Protein AF-0000000086526658 (afdb_homodimer)

Secondary structure (DSSP, 8-state):
--B-TTT-PBPEEE--TT-SS-EEE-TTT--EE---PEEEEEEEEEETTEEEEEEE-SSSSTT-EE-SEEE--TT--HHHHHHHHHHHHH---EEEEEEEEEEEEGGGTEEEEEEEEEESSS-----TTEEEEEEE-GGG--GGGBS-HHHHHHHHHHHHHHHHT----EEEE--------/--B-TTT-PBPEEE--TT-SS-EEE-TTT--EE---PEEEEEEEEEETTEEEEEEE-SSSSTT-EE-SEEE--TT--HHHHHHHHHHHHH---EEEEEEEEEEEEGGGTEEEEEEEEEESSS-----TTEEEEEEE-GGG--GGGBS-HHHHHHHHHHHHHHHHT----EEEE--------

Nearest PDB structures (foldseek):
  3cng-assembly1_B  TM=9.769E-01  e=1.632E-27  Nitrosomonas europaea ATCC 19718
  6nci-assembly1_B  TM=8.819E-01  e=5.346E-10  Bacillus cereus ATCC 14579
  6glo-assembly1_A  TM=7.272E-01  e=5.314E-08  Homo sapiens
  5mzf-assembly2_B  TM=7.262E-01  e=4.722E-08  Canis lupus familiaris
  5anv-assembly1_A  TM=8.060E-01  e=6.322E-07  Homo sapiens

Radius of gyration: 21.63 Å; Cα contacts (8 Å, |Δi|>4): 870; chains: 2; bounding box: 55×57×62 Å

Structure (mmCIF, N/CA/C/O backbone):
data_AF-0000000086526658-model_v1
#
loop_
_entity.id
_entity.type
_entity.pdbx_description
1 polymer 'NUDIX domain-containing protein'
#
loop_
_atom_site.group_PDB
_atom_site.id
_atom_site.type_symbol
_atom_site.label_atom_id
_atom_site.label_alt_id
_atom_site.label_comp_id
_atom_site.label_asym_id
_atom_site.label_entity_id
_atom_site.label_seq_id
_atom_site.pdbx_PDB_ins_code
_atom_site.Cartn_x
_atom_site.Cartn_y
_atom_site.Cartn_z
_atom_site.occupancy
_atom_site.B_iso_or_equiv
_atom_site.auth_seq_id
_atom_site.auth_comp_id
_atom_site.auth_asym_id
_atom_site.auth_atom_id
_atom_site.pdbx_PDB_model_num
ATOM 1 N N . MET A 1 1 ? -18.594 -4.969 8.617 1 93.62 1 MET A N 1
ATOM 2 C CA . MET A 1 1 ? -19.516 -4.883 7.492 1 93.62 1 MET A CA 1
ATOM 3 C C . MET A 1 1 ? -20.75 -5.727 7.746 1 93.62 1 MET A C 1
ATOM 5 O O . MET A 1 1 ? -20.656 -6.914 8.07 1 93.62 1 MET A O 1
ATOM 9 N N . LYS A 1 2 ? -21.938 -5.141 7.574 1 97 2 LYS A N 1
ATOM 10 C CA . LYS A 1 2 ? -23.172 -5.84 7.914 1 97 2 LYS A CA 1
ATOM 11 C C . LYS A 1 2 ? -24.062 -6.039 6.68 1 97 2 LYS A C 1
ATOM 13 O O . LYS A 1 2 ? -24.844 -6.988 6.613 1 97 2 LYS A O 1
ATOM 18 N N . PHE A 1 3 ? -23.906 -5.203 5.73 1 98.5 3 PHE A N 1
ATOM 19 C CA . PHE A 1 3 ? -24.797 -5.254 4.57 1 98.5 3 PHE A CA 1
ATOM 20 C C . PHE A 1 3 ? -23.984 -5.234 3.275 1 98.5 3 PHE A C 1
ATOM 22 O O . PHE A 1 3 ? -22.922 -4.605 3.205 1 98.5 3 PHE A O 1
ATOM 29 N N . CYS A 1 4 ? -24.547 -5.867 2.252 1 98.38 4 CYS A N 1
ATOM 30 C CA . CYS A 1 4 ? -23.953 -5.941 0.923 1 98.38 4 CYS A CA 1
ATOM 31 C C . CYS A 1 4 ? -23.984 -4.582 0.234 1 98.38 4 CYS A C 1
ATOM 33 O O . CYS A 1 4 ? -25.047 -3.971 0.109 1 98.38 4 CYS A O 1
ATOM 35 N N . SER A 1 5 ? -22.828 -4.184 -0.26 1 97.75 5 SER A N 1
ATOM 36 C CA . SER A 1 5 ? -22.75 -2.873 -0.896 1 97.75 5 SER A CA 1
ATOM 37 C C . SER A 1 5 ? -23.344 -2.902 -2.299 1 97.75 5 SER A C 1
ATOM 39 O O . SER A 1 5 ? -23.516 -1.856 -2.93 1 97.75 5 SER A O 1
ATOM 41 N N . VAL A 1 6 ? -23.688 -4.039 -2.762 1 97.56 6 VAL A N 1
ATOM 42 C CA . VAL A 1 6 ? -24.188 -4.203 -4.121 1 97.56 6 VAL A CA 1
ATOM 43 C C . VAL A 1 6 ? -25.703 -4.242 -4.113 1 97.56 6 VAL A C 1
ATOM 45 O O . VAL A 1 6 ? -26.359 -3.58 -4.926 1 97.56 6 VAL A O 1
ATOM 48 N N . CYS A 1 7 ? -26.312 -4.945 -3.111 1 98.12 7 CYS A N 1
ATOM 49 C CA . CYS A 1 7 ? -27.766 -5.137 -3.223 1 98.12 7 CYS A CA 1
ATOM 50 C C . CYS A 1 7 ? -28.453 -4.781 -1.915 1 98.12 7 CYS A C 1
ATOM 52 O O . CYS A 1 7 ? -29.688 -4.84 -1.825 1 98.12 7 CYS A O 1
ATOM 54 N N . GLY A 1 8 ? -27.75 -4.555 -0.865 1 97.69 8 GLY A N 1
ATOM 55 C CA . GLY A 1 8 ? -28.344 -4.016 0.353 1 97.69 8 GLY A CA 1
ATOM 56 C C . GLY A 1 8 ? -28.75 -5.09 1.345 1 97.69 8 GLY A C 1
ATOM 57 O O . GLY A 1 8 ? -29.156 -4.781 2.467 1 97.69 8 GLY A O 1
ATOM 58 N N . HIS A 1 9 ? -28.625 -6.332 0.977 1 98.19 9 HIS A N 1
ATOM 59 C CA . HIS A 1 9 ? -28.984 -7.414 1.884 1 98.19 9 HIS A CA 1
ATOM 60 C C . HIS A 1 9 ? -27.891 -7.68 2.904 1 98.19 9 HIS A C 1
ATOM 62 O O . HIS A 1 9 ? -26.734 -7.301 2.689 1 98.19 9 HIS A O 1
ATOM 68 N N . GLU A 1 10 ? -28.234 -8.312 3.93 1 98.31 10 GLU A N 1
ATOM 69 C CA . GLU A 1 10 ? -27.266 -8.648 4.973 1 98.31 10 GLU A CA 1
ATOM 70 C C . GLU A 1 10 ? -26.203 -9.617 4.457 1 98.31 10 GLU A C 1
ATOM 72 O O . GLU A 1 10 ? -26.516 -10.531 3.693 1 98.31 10 GLU A O 1
ATOM 77 N N . VAL A 1 11 ? -24.984 -9.445 4.934 1 98.25 11 VAL A N 1
ATOM 78 C CA . VAL A 1 11 ? -23.906 -10.359 4.566 1 98.25 11 VAL A CA 1
ATOM 79 C C . VAL A 1 11 ? -23.656 -11.344 5.707 1 98.25 11 VAL A C 1
ATOM 81 O O . VAL A 1 11 ? -23.984 -11.062 6.859 1 98.25 11 VAL A O 1
ATOM 84 N N . ILE A 1 12 ? -23.125 -12.453 5.383 1 97.44 12 ILE A N 1
ATOM 85 C CA . ILE A 1 12 ? -22.781 -13.461 6.387 1 97.44 12 ILE A CA 1
ATOM 86 C C . ILE A 1 12 ? -21.297 -13.812 6.277 1 97.44 12 ILE A C 1
ATOM 88 O O . ILE A 1 12 ? -20.703 -13.688 5.207 1 97.44 12 ILE A O 1
ATOM 92 N N . ALA A 1 13 ? -20.75 -14.25 7.43 1 96.06 13 ALA A N 1
ATOM 93 C CA . ALA A 1 13 ? -19.359 -14.719 7.43 1 96.06 13 ALA A CA 1
ATOM 94 C C . ALA A 1 13 ? -19.281 -16.188 7.047 1 96.06 13 ALA A C 1
ATOM 96 O O . ALA A 1 13 ? -19.875 -17.047 7.715 1 96.06 13 ALA A O 1
ATOM 97 N N . ARG A 1 14 ? -18.656 -16.453 5.91 1 95.25 14 ARG A N 1
ATOM 98 C CA . ARG A 1 14 ? -18.453 -17.844 5.523 1 95.25 14 ARG A CA 1
ATOM 99 C C . ARG A 1 14 ? -17.219 -17.969 4.629 1 95.25 14 ARG A C 1
ATOM 101 O O . ARG A 1 14 ? -16.703 -16.984 4.125 1 95.25 14 ARG A O 1
ATOM 108 N N . ILE A 1 15 ? -16.703 -19.172 4.477 1 94.62 15 ILE A N 1
ATOM 109 C CA . ILE A 1 15 ? -15.578 -19.453 3.596 1 94.62 15 ILE A CA 1
ATOM 110 C C . ILE A 1 15 ? -16.094 -19.844 2.209 1 94.62 15 ILE A C 1
ATOM 112 O O . ILE A 1 15 ? -16.688 -20.906 2.033 1 94.62 15 ILE A O 1
ATOM 116 N N . PRO A 1 16 ? -15.914 -18.953 1.248 1 92.94 16 PRO A N 1
ATOM 117 C CA . PRO A 1 16 ? -16.344 -19.281 -0.11 1 92.94 16 PRO A CA 1
ATOM 118 C C . PRO A 1 16 ? -15.617 -20.5 -0.678 1 92.94 16 PRO A C 1
ATOM 120 O O . PRO A 1 16 ? -14.562 -20.891 -0.16 1 92.94 16 PRO A O 1
ATOM 123 N N . GLN A 1 17 ? -16.219 -21.062 -1.735 1 85.5 17 GLN A N 1
ATOM 124 C CA . GLN A 1 17 ? -15.531 -22.156 -2.432 1 85.5 17 GLN A CA 1
ATOM 125 C C . GLN A 1 17 ? -14.188 -21.688 -2.994 1 85.5 17 GLN A C 1
ATOM 127 O O . GLN A 1 17 ? -14.102 -20.625 -3.605 1 85.5 17 GLN A O 1
ATOM 132 N N . GLY A 1 18 ? -13.18 -22.438 -2.801 1 81.5 18 GLY A N 1
ATOM 133 C CA . GLY A 1 18 ? -11.867 -22.109 -3.338 1 81.5 18 GLY A CA 1
ATOM 134 C C . GLY A 1 18 ? -11.094 -21.141 -2.457 1 81.5 18 GLY A C 1
ATOM 135 O O . GLY A 1 18 ? -9.969 -20.766 -2.787 1 81.5 18 GLY A O 1
ATOM 136 N N . ASP A 1 19 ? -11.75 -20.734 -1.333 1 88.5 19 ASP A N 1
ATOM 137 C CA . ASP A 1 19 ? -11.125 -19.828 -0.381 1 88.5 19 ASP A CA 1
ATOM 138 C C . ASP A 1 19 ? -10.828 -20.531 0.941 1 88.5 19 ASP A C 1
ATOM 140 O O . ASP A 1 19 ? -11.328 -21.625 1.191 1 88.5 19 ASP A O 1
ATOM 144 N N . ASN A 1 20 ? -9.844 -19.984 1.64 1 87.06 20 ASN A N 1
ATOM 145 C CA . ASN A 1 20 ? -9.492 -20.625 2.904 1 87.06 20 ASN A CA 1
ATOM 146 C C . ASN A 1 20 ? -9.719 -19.688 4.086 1 87.06 20 ASN A C 1
ATOM 148 O O . ASN A 1 20 ? -9.25 -19.953 5.195 1 87.06 20 ASN A O 1
ATOM 152 N N . ARG A 1 21 ? -10.336 -18.562 3.82 1 91.25 21 ARG A N 1
ATOM 153 C CA . ARG A 1 21 ? -10.625 -17.594 4.879 1 91.25 21 ARG A CA 1
ATOM 154 C C . ARG A 1 21 ? -12.094 -17.188 4.863 1 91.25 21 ARG A C 1
ATOM 156 O O . ARG A 1 21 ? -12.742 -17.234 3.818 1 91.25 21 ARG A O 1
ATOM 163 N N . GLU A 1 22 ? -12.523 -16.812 6.062 1 95.25 22 GLU A N 1
ATOM 164 C CA . GLU A 1 22 ? -13.875 -16.266 6.117 1 95.25 22 GLU A CA 1
ATOM 165 C C . GLU A 1 22 ? -13.969 -14.93 5.391 1 95.25 22 GLU A C 1
ATOM 167 O O . GLU A 1 22 ? -13.062 -14.102 5.48 1 95.25 22 GLU A O 1
ATOM 172 N N . ARG A 1 23 ? -15.016 -14.844 4.66 1 97.25 23 ARG A N 1
ATOM 173 C CA . ARG A 1 23 ? -15.344 -13.609 3.945 1 97.25 23 ARG A CA 1
ATOM 174 C C . ARG A 1 23 ? -16.75 -13.125 4.297 1 97.25 23 ARG A C 1
ATOM 176 O O . ARG A 1 23 ? -17.562 -13.891 4.812 1 97.25 23 ARG A O 1
ATOM 183 N N . PHE A 1 24 ? -16.969 -11.773 4.125 1 97.62 24 PHE A N 1
ATOM 184 C CA . PHE A 1 24 ? -18.328 -11.273 4.09 1 97.62 24 PHE A CA 1
ATOM 185 C C . PHE A 1 24 ? -19 -11.625 2.76 1 97.62 24 PHE A C 1
ATOM 187 O O . PHE A 1 24 ? -18.594 -11.117 1.71 1 97.62 24 PHE A O 1
ATOM 194 N N . VAL A 1 25 ? -20.016 -12.484 2.844 1 98.06 25 VAL A N 1
ATOM 195 C CA . VAL A 1 25 ? -20.641 -13 1.627 1 98.06 25 VAL A CA 1
ATOM 196 C C . VAL A 1 25 ? -22.125 -12.633 1.612 1 98.06 25 VAL A C 1
ATOM 198 O O . VAL A 1 25 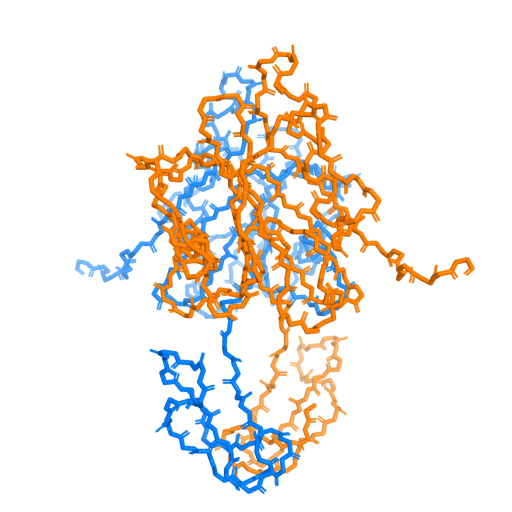? -22.812 -12.758 2.627 1 98.06 25 VAL A O 1
ATOM 201 N N . CYS A 1 26 ? -22.609 -12.102 0.476 1 97.88 26 CYS A N 1
ATOM 202 C CA . CYS A 1 26 ? -24.031 -11.891 0.282 1 97.88 26 CYS A CA 1
ATOM 203 C C . CYS A 1 26 ? -24.688 -13.094 -0.399 1 97.88 26 CYS A C 1
ATOM 205 O O . CYS A 1 26 ? -24.422 -13.359 -1.573 1 97.88 26 CYS A O 1
ATOM 207 N N . ASP A 1 27 ? -25.578 -13.734 0.148 1 96.38 27 ASP A N 1
ATOM 208 C CA . ASP A 1 27 ? -26.219 -14.922 -0.41 1 96.38 27 ASP A CA 1
ATOM 209 C C . ASP A 1 27 ? -27.297 -14.539 -1.421 1 96.38 27 ASP A C 1
ATOM 211 O O . ASP A 1 27 ? -27.812 -15.391 -2.15 1 96.38 27 ASP A O 1
ATOM 215 N N . HIS A 1 28 ? -27.609 -13.328 -1.308 1 97.38 28 HIS A N 1
ATOM 216 C CA . HIS A 1 28 ? -28.656 -12.867 -2.221 1 97.38 28 HIS A CA 1
ATOM 217 C C . HIS A 1 28 ? -28.109 -12.648 -3.623 1 97.38 28 HIS A C 1
ATOM 219 O O . HIS A 1 28 ? -28.672 -13.141 -4.605 1 97.38 28 HIS A O 1
ATOM 225 N N . CYS A 1 29 ? -27.031 -11.883 -3.795 1 97.75 29 CYS A N 1
ATOM 226 C CA . CYS A 1 29 ? -26.531 -11.578 -5.133 1 97.75 29 CYS A CA 1
ATOM 227 C C . CYS A 1 29 ? -25.25 -12.336 -5.418 1 97.75 29 CYS A C 1
ATOM 229 O O . CYS A 1 29 ? -24.719 -12.281 -6.531 1 97.75 29 CYS A O 1
ATOM 231 N N . GLY A 1 30 ? -24.656 -12.984 -4.375 1 96.75 30 GLY A N 1
ATOM 232 C CA . GLY A 1 30 ? -23.484 -13.82 -4.57 1 96.75 30 GLY A CA 1
ATOM 233 C C . GLY A 1 30 ? -22.188 -13.055 -4.406 1 96.75 30 GLY A C 1
ATOM 234 O O . GLY A 1 30 ? -21.094 -13.641 -4.48 1 96.75 30 GLY A O 1
ATOM 235 N N . THR A 1 31 ? -22.25 -11.805 -4.023 1 97.25 31 THR A N 1
ATOM 236 C CA . THR A 1 31 ? -21.047 -10.984 -3.928 1 97.25 31 THR A CA 1
ATOM 237 C C . THR A 1 31 ? -20.203 -11.375 -2.713 1 97.25 31 THR A C 1
ATOM 239 O O . THR A 1 31 ? -20.75 -11.602 -1.628 1 97.25 31 THR A O 1
ATOM 242 N N . ILE A 1 32 ? -18.906 -11.578 -2.936 1 97 32 ILE A N 1
ATOM 243 C CA . ILE A 1 32 ? -17.938 -11.758 -1.861 1 97 32 ILE A CA 1
ATOM 244 C C . ILE A 1 32 ? -17.203 -10.445 -1.6 1 97 32 ILE A C 1
ATOM 246 O O . ILE A 1 32 ? -16.625 -9.859 -2.514 1 97 32 ILE A O 1
ATOM 250 N N . HIS A 1 33 ? -17.203 -9.914 -0.372 1 96.69 33 HIS A N 1
ATOM 251 C CA . HIS A 1 33 ? -16.594 -8.641 -0.031 1 96.69 33 HIS A CA 1
ATOM 252 C C . HIS A 1 33 ? -15.211 -8.844 0.593 1 96.69 33 HIS A C 1
ATOM 254 O O . HIS A 1 33 ? -15.102 -9.109 1.792 1 96.69 33 HIS A O 1
ATOM 260 N N . TYR A 1 34 ? -14.25 -8.617 -0.257 1 95.31 34 TYR A N 1
ATOM 261 C CA . TYR A 1 34 ? -12.867 -8.727 0.192 1 95.31 34 TYR A CA 1
ATOM 262 C C . TYR A 1 34 ? -12.422 -7.449 0.886 1 95.31 34 TYR A C 1
ATOM 264 O O . TYR A 1 34 ? -12.836 -6.352 0.512 1 95.31 34 TYR A O 1
ATOM 272 N N . GLN A 1 35 ? -11.625 -7.582 1.906 1 95.94 35 GLN A N 1
ATOM 273 C CA . GLN A 1 35 ? -11.031 -6.449 2.615 1 95.94 35 GLN A CA 1
ATOM 274 C C . GLN A 1 35 ? -9.523 -6.383 2.381 1 95.94 35 GLN A C 1
ATOM 276 O O . GLN A 1 35 ? -8.867 -7.418 2.252 1 95.94 35 GLN A O 1
ATOM 281 N N . ASN A 1 36 ? -9.023 -5.254 2.316 1 98.44 36 ASN A N 1
ATOM 282 C CA . ASN A 1 36 ? -7.621 -4.957 2.051 1 98.44 36 ASN A CA 1
ATOM 283 C C . ASN A 1 36 ? -7.117 -3.809 2.922 1 98.44 36 ASN A C 1
ATOM 285 O O . ASN A 1 36 ? -7.828 -2.822 3.127 1 98.44 36 ASN A O 1
ATOM 289 N N . PRO A 1 37 ? -5.914 -3.961 3.539 1 98.75 37 PRO A N 1
ATOM 290 C CA . PRO A 1 37 ? -5.383 -2.848 4.332 1 98.75 37 PRO A CA 1
ATOM 291 C C . PRO A 1 37 ? -5.363 -1.532 3.557 1 98.75 37 PRO A C 1
ATOM 293 O O . PRO A 1 37 ? -5.18 -1.532 2.338 1 98.75 37 PRO A O 1
ATOM 296 N N . ARG A 1 38 ? -5.531 -0.45 4.27 1 98.69 38 ARG A N 1
ATOM 297 C CA . ARG A 1 38 ? -5.574 0.862 3.631 1 98.69 38 ARG A CA 1
ATOM 298 C C . ARG A 1 38 ? -4.176 1.472 3.541 1 98.69 38 ARG A C 1
ATOM 300 O O . ARG A 1 38 ? -3.369 1.324 4.461 1 98.69 38 ARG A O 1
ATOM 307 N N . ASN A 1 39 ? -3.938 2.168 2.449 1 98.94 39 ASN A N 1
ATOM 308 C CA . ASN A 1 39 ? -2.688 2.898 2.262 1 98.94 39 ASN A CA 1
ATOM 309 C C . ASN A 1 39 ? -2.768 4.305 2.85 1 98.94 39 ASN A C 1
ATOM 311 O O . ASN A 1 39 ? -3.689 5.059 2.543 1 98.94 39 ASN A O 1
ATOM 315 N N . VAL A 1 40 ? -1.868 4.629 3.738 1 98.88 40 VAL A N 1
ATOM 316 C CA . VAL A 1 40 ? -1.632 5.984 4.23 1 98.88 40 VAL A CA 1
ATOM 317 C C . VAL A 1 40 ? -0.31 6.512 3.676 1 98.88 40 VAL A C 1
ATOM 319 O O . VAL A 1 40 ? 0.741 5.895 3.873 1 98.88 40 VAL A O 1
ATOM 322 N N . VAL A 1 41 ? -0.385 7.609 3.014 1 98.88 41 VAL A N 1
ATOM 323 C CA . VAL A 1 41 ? 0.795 8.078 2.295 1 98.88 41 VAL A CA 1
ATOM 324 C C . VAL A 1 41 ? 1.105 9.516 2.697 1 98.88 41 VAL A C 1
ATOM 326 O O . VAL A 1 41 ? 0.194 10.305 2.967 1 98.88 41 VAL A O 1
ATOM 329 N N . GLY A 1 42 ? 2.383 9.836 2.76 1 98.88 42 GLY A N 1
ATOM 330 C CA . GLY A 1 42 ? 2.814 11.18 3.1 1 98.88 42 GLY A CA 1
ATOM 331 C C . GLY A 1 42 ? 4.227 11.492 2.635 1 98.88 42 GLY A C 1
ATOM 332 O O . GLY A 1 42 ? 4.777 10.773 1.797 1 98.88 42 GLY A O 1
ATOM 333 N N . THR A 1 43 ? 4.762 12.648 3.082 1 98.94 43 THR A N 1
ATOM 334 C CA . THR A 1 43 ? 6.105 13.07 2.707 1 98.94 43 THR A CA 1
ATOM 335 C C . THR A 1 43 ? 6.918 13.445 3.941 1 98.94 43 THR A C 1
ATOM 337 O O . THR A 1 43 ? 6.355 13.664 5.02 1 98.94 43 THR A O 1
ATOM 340 N N . VAL A 1 44 ? 8.188 13.328 3.814 1 98.88 44 VAL A N 1
ATOM 341 C CA . VAL A 1 44 ? 9.141 14.055 4.648 1 98.88 44 VAL A CA 1
ATOM 342 C C . VAL A 1 44 ? 9.586 15.328 3.936 1 98.88 44 VAL A C 1
ATOM 344 O O . VAL A 1 44 ? 10.602 15.336 3.232 1 98.88 44 VAL A O 1
ATOM 347 N N . PRO A 1 45 ? 8.82 16.375 4.113 1 98.81 45 PRO A N 1
ATOM 348 C CA . PRO A 1 45 ? 9.133 17.594 3.377 1 98.81 45 PRO A CA 1
ATOM 349 C C . PRO A 1 45 ? 10.32 18.359 3.965 1 98.81 45 PRO A C 1
ATOM 351 O O . PRO A 1 45 ? 10.344 18.641 5.164 1 98.81 45 PRO A O 1
ATOM 354 N N . VAL A 1 46 ? 11.219 18.75 3.102 1 98.56 46 VAL A N 1
ATOM 355 C CA . VAL A 1 46 ? 12.453 19.359 3.568 1 98.56 46 VAL A CA 1
ATOM 356 C C . VAL A 1 46 ? 12.656 20.703 2.887 1 98.56 46 VAL A C 1
ATOM 358 O O . VAL A 1 46 ? 12.422 20.844 1.684 1 98.56 46 VAL A O 1
ATOM 361 N N . TRP A 1 47 ? 13.023 21.703 3.617 1 98.25 47 TRP A N 1
ATOM 362 C CA . TRP A 1 47 ? 13.5 23 3.16 1 98.25 47 TRP A CA 1
ATOM 363 C C . TRP A 1 47 ? 14.867 23.312 3.752 1 98.25 47 TRP A C 1
ATOM 365 O O . TRP A 1 47 ? 14.984 23.578 4.953 1 98.25 47 TRP A O 1
ATOM 375 N N . GLY A 1 48 ? 15.898 23.312 2.822 1 95.94 48 GLY A N 1
ATOM 376 C CA . GLY A 1 48 ? 17.234 23.391 3.385 1 95.94 48 GLY A CA 1
ATOM 377 C C . GLY A 1 48 ? 17.578 22.219 4.277 1 95.94 48 GLY A C 1
ATOM 378 O O . GLY A 1 48 ? 17.562 21.078 3.836 1 95.94 48 GLY A O 1
ATOM 379 N N . ASP A 1 49 ? 17.797 22.531 5.602 1 95.38 49 ASP A N 1
ATOM 380 C CA . ASP A 1 49 ? 18.125 21.469 6.543 1 95.38 49 ASP A CA 1
ATOM 381 C C . ASP A 1 49 ? 16.953 21.188 7.492 1 95.38 49 ASP A C 1
ATOM 383 O O . ASP A 1 49 ? 17.094 20.406 8.422 1 95.38 49 ASP A O 1
ATOM 387 N N . GLN A 1 50 ? 15.883 21.812 7.184 1 98.25 50 GLN A N 1
ATOM 388 C CA . GLN A 1 50 ? 14.758 21.703 8.109 1 98.25 50 GLN A CA 1
ATOM 389 C C . GLN A 1 50 ? 13.672 20.781 7.551 1 98.25 50 GLN A C 1
ATOM 391 O O . GLN A 1 50 ? 13.555 20.625 6.336 1 98.25 50 GLN A O 1
ATOM 396 N N . ILE A 1 51 ? 12.859 20.25 8.43 1 98.31 51 ILE A N 1
ATOM 397 C CA . ILE A 1 51 ? 11.758 19.375 8.07 1 98.31 51 ILE A CA 1
ATOM 398 C C . ILE A 1 51 ? 10.43 20.016 8.445 1 98.31 51 ILE A C 1
ATOM 400 O O . ILE A 1 51 ? 10.312 20.641 9.508 1 98.31 51 ILE A O 1
ATOM 404 N N . LEU A 1 52 ? 9.461 19.984 7.594 1 98.81 52 LEU A N 1
ATOM 405 C CA . LEU A 1 52 ? 8.141 20.547 7.828 1 98.81 52 LEU A CA 1
ATOM 406 C C . LEU A 1 52 ? 7.238 19.562 8.562 1 98.81 52 LEU A C 1
ATOM 408 O O . LEU A 1 52 ? 7.102 18.406 8.133 1 98.81 52 LEU A O 1
ATOM 412 N N . LEU A 1 53 ? 6.703 19.953 9.695 1 98.81 53 LEU A N 1
ATOM 413 C CA . LEU A 1 53 ? 5.734 19.141 10.43 1 98.81 53 LEU A CA 1
ATOM 414 C C . LEU A 1 53 ? 4.41 19.891 10.578 1 98.81 53 LEU A C 1
ATOM 416 O O . LEU A 1 53 ? 4.371 21.109 10.484 1 98.81 53 LEU A O 1
ATOM 420 N N . CYS A 1 54 ? 3.42 19.172 10.719 1 98.88 54 CYS A N 1
ATOM 421 C CA . CYS A 1 54 ? 2.082 19.688 10.977 1 98.88 54 CYS A CA 1
ATOM 422 C C . CYS A 1 54 ? 1.616 19.328 12.375 1 98.88 54 CYS A C 1
ATOM 424 O O . CYS A 1 54 ? 1.804 18.188 12.828 1 98.88 54 CYS A O 1
ATOM 426 N N . ARG A 1 55 ? 1.039 20.25 13.047 1 98.81 55 ARG A N 1
ATOM 427 C CA . ARG A 1 55 ? 0.39 19.969 14.328 1 98.81 55 ARG A CA 1
ATOM 428 C C . ARG A 1 55 ? -1.085 19.641 14.133 1 98.81 55 ARG A C 1
ATOM 430 O O . ARG A 1 55 ? -1.84 20.438 13.578 1 98.81 55 ARG A O 1
ATOM 437 N N . ARG A 1 56 ? -1.531 18.453 14.617 1 98.38 56 ARG A N 1
ATOM 438 C CA . ARG A 1 56 ? -2.84 17.906 14.273 1 98.38 56 ARG A CA 1
ATOM 439 C C . ARG A 1 56 ? -3.959 18.719 14.922 1 98.38 56 ARG A C 1
ATOM 441 O O . ARG A 1 56 ? -3.893 19.031 16.109 1 98.38 56 ARG A O 1
ATOM 448 N N . ALA A 1 57 ? -4.988 19 14.125 1 97.69 57 ALA A N 1
ATOM 449 C CA . ALA A 1 57 ? -6.191 19.688 14.586 1 97.69 57 ALA A CA 1
ATOM 450 C C . ALA A 1 57 ? -7.352 18.703 14.742 1 97.69 57 ALA A C 1
ATOM 452 O O . ALA A 1 57 ? -8.516 19.125 14.812 1 97.69 57 ALA A O 1
ATOM 453 N N . ILE A 1 58 ? -7.066 17.453 14.617 1 94.94 58 ILE A N 1
ATOM 454 C CA . ILE A 1 58 ? -8.109 16.438 14.656 1 94.94 58 ILE A CA 1
ATOM 455 C C . ILE A 1 58 ? -7.676 15.289 15.578 1 94.94 58 ILE A C 1
ATOM 457 O O . ILE A 1 58 ? -6.484 15.117 15.844 1 94.94 58 ILE A O 1
ATOM 461 N N . GLU A 1 59 ? -8.719 14.562 16.016 1 95.56 59 GLU A N 1
ATOM 462 C CA . GLU A 1 59 ? -8.469 13.344 16.781 1 95.56 59 GLU A CA 1
ATOM 463 C C . GLU A 1 59 ? -8.195 12.164 15.852 1 95.56 59 GLU A C 1
ATOM 465 O O . GLU A 1 59 ? -8.625 12.164 14.703 1 95.56 59 GLU A O 1
ATOM 470 N N . PRO A 1 60 ? -7.453 11.07 16.312 1 95 60 PRO A N 1
ATOM 471 C CA . PRO A 1 60 ? -6.754 10.992 17.609 1 95 60 PRO A CA 1
ATOM 472 C C . PRO A 1 60 ? -5.484 11.844 17.625 1 95 60 PRO A C 1
ATOM 474 O O . PRO A 1 60 ? -4.988 12.25 16.578 1 95 60 PRO A O 1
ATOM 477 N N . ARG A 1 61 ? -4.914 12.117 18.812 1 96.69 61 ARG A N 1
ATOM 478 C CA . ARG A 1 61 ? -3.652 12.797 19.094 1 96.69 61 ARG A CA 1
ATOM 479 C C . ARG A 1 61 ? -3.719 14.258 18.688 1 96.69 61 ARG A C 1
ATOM 481 O O . ARG A 1 61 ? -2.814 14.766 18.016 1 96.69 61 ARG A O 1
ATOM 488 N N . TYR A 1 62 ? -4.863 14.914 19.047 1 97.94 62 TYR A N 1
ATOM 489 C CA . TYR A 1 62 ? -5.016 16.344 18.828 1 97.94 62 TYR A CA 1
ATOM 490 C C . TYR A 1 62 ? -3.842 17.109 19.438 1 97.94 62 TYR A C 1
ATOM 492 O O . TYR A 1 62 ? -3.449 16.859 20.578 1 97.94 62 TYR A O 1
ATOM 500 N N . GLY A 1 63 ? -3.268 17.984 18.656 1 98.56 63 GLY A N 1
ATOM 501 C CA . GLY A 1 63 ? -2.213 18.844 19.188 1 98.56 63 GLY A CA 1
ATOM 502 C C . GLY A 1 63 ? -0.83 18.234 19.047 1 98.56 63 GLY A C 1
ATOM 503 O O . GLY A 1 63 ? 0.17 18.875 19.375 1 98.56 63 GLY A O 1
ATOM 504 N N . PHE A 1 64 ? -0.721 17 18.609 1 98.75 64 PHE A N 1
ATOM 505 C CA . PHE A 1 64 ? 0.571 16.359 18.406 1 98.75 64 PHE A CA 1
ATOM 506 C C . PHE A 1 64 ? 1.077 16.594 16.984 1 98.75 64 PHE A C 1
ATOM 508 O O . PHE A 1 64 ? 0.293 16.891 16.078 1 98.75 64 PHE A O 1
ATOM 515 N N . TRP A 1 65 ? 2.375 16.5 16.844 1 98.88 65 TRP A N 1
ATOM 516 C CA . TRP A 1 65 ? 3.016 16.781 15.562 1 98.88 65 TRP A CA 1
ATOM 517 C C . TRP A 1 65 ? 3.094 15.516 14.703 1 98.88 65 TRP A C 1
ATOM 519 O O . TRP A 1 65 ? 3.254 14.406 15.227 1 98.88 65 TRP A O 1
ATOM 529 N N . THR A 1 66 ? 2.963 15.711 13.438 1 98.88 66 THR A N 1
ATOM 530 C CA . THR A 1 66 ? 3.033 14.609 12.484 1 98.88 66 THR A CA 1
ATOM 531 C C . THR A 1 66 ? 3.641 15.07 11.164 1 98.88 66 THR A C 1
ATOM 533 O O . THR A 1 66 ? 3.861 16.266 10.961 1 98.88 66 THR A O 1
ATOM 536 N N . LEU A 1 67 ? 4.086 14.18 10.336 1 98.94 67 LEU A N 1
ATOM 537 C CA . LEU A 1 67 ? 4.336 14.438 8.922 1 98.94 67 LEU A CA 1
ATOM 538 C C . LEU A 1 67 ? 3.027 14.562 8.156 1 98.94 67 LEU A C 1
ATOM 540 O O . LEU A 1 67 ? 2.057 13.867 8.461 1 98.94 67 LEU A O 1
ATOM 544 N N . PRO A 1 68 ? 2.975 15.516 7.184 1 98.81 68 PRO A N 1
ATOM 545 C CA . PRO A 1 68 ? 1.751 15.539 6.379 1 98.81 68 PRO A CA 1
ATOM 546 C C . PRO A 1 68 ? 1.483 14.203 5.684 1 98.81 68 PRO A C 1
ATOM 548 O O . PRO A 1 68 ? 2.336 13.711 4.941 1 98.81 68 PRO A O 1
ATOM 551 N N . ALA A 1 69 ? 0.368 13.641 5.922 1 98.62 69 ALA A N 1
ATOM 552 C CA . ALA A 1 69 ? 0.002 12.328 5.398 1 98.62 69 ALA A CA 1
ATOM 553 C C . ALA A 1 69 ? -1.508 12.117 5.457 1 98.62 69 ALA A C 1
ATOM 555 O O . ALA A 1 69 ? -2.209 12.797 6.203 1 98.62 69 ALA A O 1
ATOM 556 N N . GLY A 1 70 ? -2.002 11.195 4.699 1 97.81 70 GLY A N 1
ATOM 557 C CA . GLY A 1 70 ? -3.404 10.812 4.68 1 97.81 70 GLY A CA 1
ATOM 558 C C . GLY A 1 70 ? -3.684 9.609 3.805 1 97.81 70 GLY A C 1
ATOM 559 O O . GLY A 1 70 ? -2.76 9 3.26 1 97.81 70 GLY A O 1
ATOM 560 N N . PHE A 1 71 ? -4.938 9.305 3.711 1 98.06 71 PHE A N 1
ATOM 561 C CA . PHE A 1 71 ? -5.344 8.141 2.941 1 98.06 71 PHE A CA 1
ATOM 562 C C . PHE A 1 71 ? -5.219 8.406 1.445 1 98.06 71 PHE A C 1
ATOM 564 O O . PHE A 1 71 ? -5.43 9.531 0.992 1 98.06 71 PHE A O 1
ATOM 571 N N . MET A 1 72 ? -4.863 7.348 0.695 1 98.56 72 MET A N 1
ATOM 572 C CA . MET A 1 72 ? -4.848 7.43 -0.763 1 98.56 72 MET A CA 1
ATOM 573 C C . MET A 1 72 ? -6.266 7.543 -1.315 1 98.56 72 MET A C 1
ATOM 575 O O . MET A 1 72 ? -7.223 7.09 -0.684 1 98.56 72 MET A O 1
ATOM 579 N N . GLU A 1 73 ? -6.352 8.164 -2.461 1 97.88 73 GLU A N 1
ATOM 580 C CA . GLU A 1 73 ? -7.582 8.219 -3.242 1 97.88 73 GLU A CA 1
ATOM 581 C C . GLU A 1 73 ? -7.48 7.34 -4.488 1 97.88 73 GLU A C 1
ATOM 583 O O . GLU A 1 73 ? -6.387 7.102 -5 1 97.88 73 GLU A O 1
ATOM 588 N N . MET A 1 74 ? -8.695 6.906 -4.98 1 96.81 74 MET A N 1
ATOM 589 C CA . MET A 1 74 ? -8.719 6.121 -6.211 1 96.81 74 MET A CA 1
ATOM 590 C C . MET A 1 74 ? -8.141 6.914 -7.375 1 96.81 74 MET A C 1
ATOM 592 O O . MET A 1 74 ? -8.367 8.117 -7.484 1 96.81 74 MET A O 1
ATOM 596 N N . GLY A 1 75 ? -7.344 6.234 -8.203 1 96.62 75 GLY A N 1
ATOM 597 C CA . GLY A 1 75 ? -6.891 6.828 -9.453 1 96.62 75 GLY A CA 1
ATOM 598 C C . GLY A 1 75 ? -5.578 7.574 -9.312 1 96.62 75 GLY A C 1
ATOM 599 O O . GLY A 1 75 ? -5.055 8.109 -10.297 1 96.62 75 GLY A O 1
ATOM 600 N N . GLU A 1 76 ? -5.008 7.613 -8.172 1 97.94 76 GLU A N 1
ATOM 601 C CA . GLU A 1 76 ? -3.744 8.328 -8.008 1 97.94 76 GLU A CA 1
ATOM 602 C C . GLU A 1 76 ? -2.602 7.363 -7.703 1 97.94 76 GLU A C 1
ATOM 604 O O . GLU A 1 76 ? -2.834 6.23 -7.277 1 97.94 76 GLU A O 1
ATOM 609 N N . THR A 1 77 ? -1.392 7.797 -7.941 1 98.75 77 THR A N 1
ATOM 610 C CA . THR A 1 77 ? -0.202 7.078 -7.504 1 98.75 77 THR A CA 1
ATOM 611 C C . THR A 1 77 ? 0.129 7.41 -6.055 1 98.75 77 THR A C 1
ATOM 613 O O . THR A 1 77 ? -0.396 8.375 -5.496 1 98.75 77 THR A O 1
ATOM 616 N N . THR A 1 78 ? 0.967 6.641 -5.473 1 98.88 78 THR A N 1
ATOM 617 C CA . THR A 1 78 ? 1.389 6.902 -4.102 1 98.88 78 THR A CA 1
ATOM 618 C C . THR A 1 78 ? 2.09 8.258 -4 1 98.88 78 THR A C 1
ATOM 620 O O . THR A 1 78 ? 1.87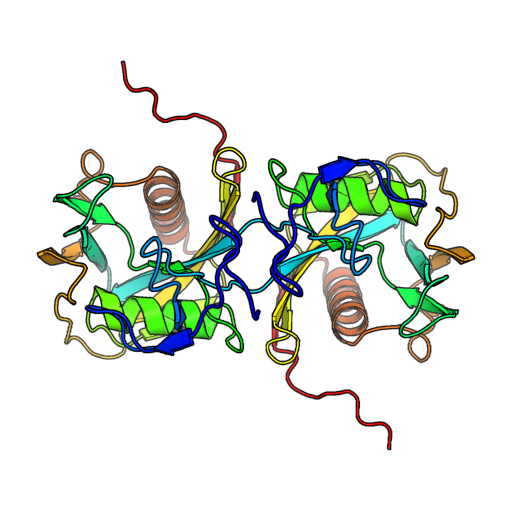6 9 -3.045 1 98.88 78 THR A O 1
ATOM 623 N N . ALA A 1 79 ? 2.887 8.625 -4.98 1 98.88 79 ALA A N 1
ATOM 624 C CA . ALA A 1 79 ? 3.582 9.906 -4.992 1 98.88 79 ALA A CA 1
ATOM 625 C C . ALA A 1 79 ? 2.598 11.062 -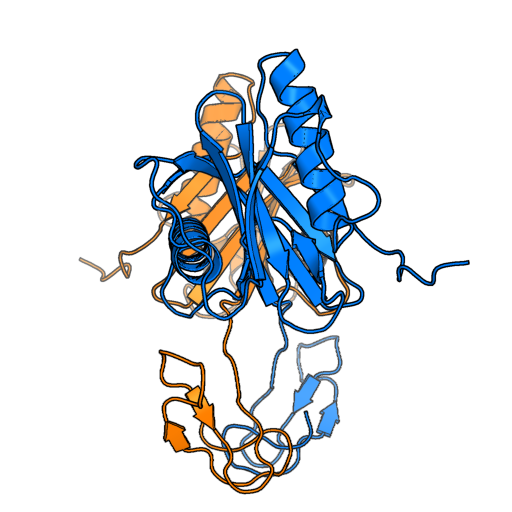5.129 1 98.88 79 ALA A C 1
ATOM 627 O O . ALA A 1 79 ? 2.721 12.078 -4.438 1 98.88 79 ALA A O 1
ATOM 628 N N . GLU A 1 80 ? 1.651 10.883 -6.039 1 98.62 80 GLU A N 1
ATOM 629 C CA . GLU A 1 80 ? 0.626 11.906 -6.219 1 98.62 80 GLU A CA 1
ATOM 630 C C . GLU A 1 80 ? -0.17 12.125 -4.934 1 98.62 80 GLU A C 1
ATOM 632 O O . GLU A 1 80 ? -0.457 13.266 -4.562 1 98.62 80 GLU A O 1
ATOM 637 N N . ALA A 1 81 ? -0.537 11.047 -4.316 1 98.75 81 ALA A N 1
ATOM 638 C CA . ALA A 1 81 ? -1.285 11.125 -3.064 1 98.75 81 ALA A CA 1
ATOM 639 C C . ALA A 1 81 ? -0.474 11.828 -1.982 1 98.75 81 ALA A C 1
ATOM 641 O O . ALA A 1 81 ? -1.003 12.664 -1.247 1 98.75 81 ALA A O 1
ATOM 642 N N . ALA A 1 82 ? 0.815 11.492 -1.904 1 98.88 82 ALA A N 1
ATOM 643 C CA . ALA A 1 82 ? 1.694 12.109 -0.916 1 98.88 82 ALA A CA 1
ATOM 644 C C . ALA A 1 82 ? 1.776 13.617 -1.123 1 98.88 82 ALA A C 1
ATOM 646 O O . ALA A 1 82 ? 1.695 14.391 -0.164 1 98.88 82 ALA A O 1
ATOM 647 N N . ALA A 1 83 ? 1.918 14.008 -2.361 1 98.69 83 ALA A N 1
ATOM 648 C CA . ALA A 1 83 ? 1.98 15.43 -2.691 1 98.69 83 ALA A CA 1
ATOM 649 C C . ALA A 1 83 ? 0.662 16.125 -2.371 1 98.69 83 ALA A C 1
ATOM 651 O O . ALA A 1 83 ? 0.654 17.234 -1.832 1 98.69 83 ALA A O 1
ATOM 652 N N . ARG A 1 84 ? -0.417 15.469 -2.73 1 98.12 84 ARG A N 1
ATOM 653 C CA . ARG A 1 84 ? -1.734 16.031 -2.469 1 98.12 84 ARG A CA 1
ATOM 654 C C . ARG A 1 84 ? -1.944 16.266 -0.977 1 98.12 84 ARG A C 1
ATOM 656 O O . ARG A 1 84 ? -2.379 17.344 -0.564 1 98.12 84 ARG A O 1
ATOM 663 N N . GLU A 1 85 ? -1.665 15.25 -0.144 1 98.25 85 GLU A N 1
ATOM 664 C CA . GLU A 1 85 ? -1.832 15.367 1.302 1 98.25 85 GLU A CA 1
ATOM 665 C C . GLU A 1 85 ? -0.94 16.469 1.876 1 98.25 85 GLU A C 1
ATOM 667 O O . GLU A 1 85 ? -1.317 17.141 2.838 1 98.25 85 GLU A O 1
ATOM 672 N N . THR A 1 86 ? 0.295 16.625 1.343 1 98.69 86 THR A N 1
ATOM 673 C CA . THR A 1 86 ? 1.211 17.656 1.79 1 98.69 86 THR A CA 1
ATOM 674 C C . THR A 1 86 ? 0.633 19.047 1.508 1 98.69 86 THR A C 1
ATOM 676 O O . THR A 1 86 ? 0.703 19.938 2.355 1 98.69 86 THR A O 1
ATOM 679 N N . LEU A 1 87 ? 0.026 19.125 0.367 1 98.06 87 LEU A N 1
ATOM 680 C CA . LEU A 1 87 ? -0.623 20.375 0.013 1 98.06 87 LEU A CA 1
ATOM 681 C C . LEU A 1 87 ? -1.847 20.625 0.889 1 98.06 87 LEU A C 1
ATOM 683 O O . LEU A 1 87 ? -2.043 21.734 1.392 1 98.06 87 LEU A O 1
ATOM 687 N N . GLU A 1 88 ? -2.688 19.656 1.108 1 96.81 88 GLU A N 1
ATOM 688 C CA . GLU A 1 88 ? -3.932 19.781 1.861 1 96.81 88 GLU A CA 1
ATOM 689 C C . GLU A 1 88 ? -3.66 20.109 3.326 1 96.81 88 GLU A C 1
ATOM 691 O O . GLU A 1 88 ? -4.336 20.953 3.912 1 96.81 88 GLU A O 1
ATOM 696 N N . GLU A 1 89 ? -2.664 19.438 3.926 1 97.69 89 GLU A N 1
ATOM 697 C CA . GLU A 1 89 ? -2.48 19.547 5.371 1 97.69 89 GLU A CA 1
ATOM 698 C C . GLU A 1 89 ? -1.501 20.672 5.719 1 97.69 89 GLU A C 1
ATOM 700 O O . GLU A 1 89 ? -1.555 21.234 6.812 1 97.69 89 GLU A O 1
ATOM 705 N N . ALA A 1 90 ? -0.574 21.062 4.781 1 98.44 90 ALA A N 1
ATOM 706 C CA . ALA A 1 90 ? 0.496 22 5.133 1 98.44 90 ALA A CA 1
ATOM 707 C C . ALA A 1 90 ? 0.559 23.156 4.145 1 98.44 90 ALA A C 1
ATOM 709 O O . ALA A 1 90 ? 1.384 24.062 4.293 1 98.44 90 ALA A O 1
ATOM 710 N N . GLY A 1 91 ? -0.314 23.125 3.102 1 98.12 91 GLY A N 1
ATOM 711 C CA . GLY A 1 91 ? -0.25 24.172 2.084 1 98.12 91 GLY A CA 1
ATOM 712 C C . GLY A 1 91 ? 1.1 24.25 1.395 1 98.12 91 GLY A C 1
ATOM 713 O O . GLY A 1 91 ? 1.499 25.312 0.917 1 98.12 91 GLY A O 1
ATOM 714 N N . ALA A 1 92 ? 1.827 23.172 1.428 1 98.31 92 ALA A N 1
ATOM 715 C CA . ALA A 1 92 ? 3.193 23.156 0.911 1 98.31 92 ALA A CA 1
ATOM 716 C C . ALA A 1 92 ? 3.262 22.438 -0.436 1 98.31 92 ALA A C 1
ATOM 718 O O . ALA A 1 92 ? 2.66 21.375 -0.614 1 98.31 92 ALA A O 1
ATOM 719 N N . ARG A 1 93 ? 3.953 23.062 -1.326 1 98.12 93 ARG A N 1
ATOM 720 C CA . ARG A 1 93 ? 4.234 22.422 -2.611 1 98.12 93 ARG A CA 1
ATOM 721 C C . ARG A 1 93 ? 5.602 21.75 -2.6 1 98.12 93 ARG A C 1
ATOM 723 O O . ARG A 1 93 ? 6.59 22.328 -2.152 1 98.12 93 ARG A O 1
ATOM 730 N N . VAL A 1 94 ? 5.59 20.484 -3.111 1 98.56 94 VAL A N 1
ATOM 731 C CA . VAL A 1 94 ? 6.828 19.719 -2.979 1 98.56 94 VAL A CA 1
ATOM 732 C C . VAL A 1 94 ? 7.137 19 -4.289 1 98.56 94 VAL A C 1
ATOM 734 O O . VAL A 1 94 ? 6.23 18.703 -5.07 1 98.56 94 VAL A O 1
ATOM 737 N N . GLU A 1 95 ? 8.398 18.844 -4.527 1 98.44 95 GLU A N 1
ATOM 738 C CA . GLU A 1 95 ? 8.898 17.828 -5.445 1 98.44 95 GLU A CA 1
ATOM 739 C C . GLU A 1 95 ? 9.094 16.484 -4.727 1 98.44 95 GLU A C 1
ATOM 741 O O . GLU A 1 95 ? 10.016 16.344 -3.924 1 98.44 95 GLU A O 1
ATOM 746 N N . VAL A 1 96 ? 8.203 15.555 -5.039 1 98.56 96 VAL A N 1
ATOM 747 C CA . VAL A 1 96 ? 8.312 14.242 -4.406 1 98.56 96 VAL A CA 1
ATOM 748 C C . VAL A 1 96 ? 9.492 13.477 -5.012 1 98.56 96 VAL A C 1
ATOM 750 O O . VAL A 1 96 ? 9.648 13.438 -6.234 1 98.56 96 VAL A O 1
ATOM 753 N N . GLN A 1 97 ? 10.297 12.93 -4.191 1 97.81 97 GLN A N 1
ATOM 754 C CA . GLN A 1 97 ? 11.484 12.188 -4.602 1 97.81 97 GLN A CA 1
ATOM 755 C C . GLN A 1 97 ? 11.289 10.688 -4.402 1 97.81 97 GLN A C 1
ATOM 757 O O . GLN A 1 97 ? 10.305 10.109 -4.879 1 97.81 97 GLN A O 1
ATOM 762 N N . ASN A 1 98 ? 12.219 10.031 -3.738 1 97.44 98 ASN A N 1
ATOM 763 C CA . ASN A 1 98 ? 12.18 8.578 -3.627 1 97.44 98 ASN A CA 1
ATOM 764 C C . ASN A 1 98 ? 11.305 8.125 -2.465 1 97.44 98 ASN A C 1
ATOM 766 O O . ASN A 1 98 ? 11.195 8.82 -1.455 1 97.44 98 ASN A O 1
ATOM 770 N N . LEU A 1 99 ? 10.688 6.934 -2.67 1 98.81 99 LEU A N 1
ATOM 771 C CA . LEU A 1 99 ? 10.109 6.262 -1.517 1 98.81 99 LEU A CA 1
ATOM 772 C C . LEU A 1 99 ? 11.141 6.098 -0.404 1 98.81 99 LEU A C 1
ATOM 774 O O . LEU A 1 99 ? 12.289 5.738 -0.665 1 98.81 99 LEU A O 1
ATOM 778 N N . PHE A 1 100 ? 10.664 6.402 0.791 1 98.81 100 PHE A N 1
ATOM 779 C CA . PHE A 1 100 ? 11.641 6.426 1.876 1 98.81 100 PHE A CA 1
ATOM 780 C C . PHE A 1 100 ? 11.32 5.355 2.912 1 98.81 100 PHE A C 1
ATOM 782 O O . PHE A 1 100 ? 12.203 4.598 3.32 1 98.81 100 PHE A O 1
ATOM 789 N N . THR A 1 101 ? 10.062 5.32 3.34 1 98.81 101 THR A N 1
ATOM 790 C CA . THR A 1 101 ? 9.695 4.301 4.32 1 98.81 101 THR A CA 1
ATOM 791 C C . THR A 1 101 ? 8.414 3.588 3.906 1 98.81 101 THR A C 1
ATOM 793 O O . THR A 1 101 ? 7.516 4.199 3.322 1 98.81 101 THR A O 1
ATOM 796 N N . LEU A 1 102 ? 8.352 2.367 4.109 1 98.88 102 LEU A N 1
ATOM 797 C CA . LEU A 1 102 ? 7.152 1.535 4.133 1 98.88 102 LEU A CA 1
ATOM 798 C C . LEU A 1 102 ? 6.988 0.852 5.484 1 98.88 102 LEU A C 1
ATOM 800 O O . LEU A 1 102 ? 7.766 -0.039 5.832 1 98.88 102 LEU A O 1
ATOM 804 N N . LEU A 1 103 ? 6.004 1.249 6.246 1 98.81 103 LEU A N 1
ATOM 805 C CA . LEU A 1 103 ? 5.773 0.735 7.59 1 98.81 103 LEU A CA 1
ATOM 806 C C . LEU A 1 103 ? 4.391 0.1 7.699 1 98.81 103 LEU A C 1
ATOM 808 O O . LEU A 1 103 ? 3.381 0.751 7.422 1 98.81 103 LEU A O 1
ATOM 812 N N . ASN A 1 104 ? 4.391 -1.137 8.07 1 98.81 104 ASN A N 1
ATOM 813 C CA . ASN A 1 104 ? 3.137 -1.852 8.289 1 98.81 104 ASN A CA 1
ATOM 814 C C . ASN A 1 104 ? 2.592 -1.617 9.695 1 98.81 104 ASN A C 1
ATOM 816 O O . ASN A 1 104 ? 3.348 -1.633 10.664 1 98.81 104 ASN A O 1
ATOM 820 N N . VAL A 1 105 ? 1.351 -1.377 9.727 1 98.44 105 VAL A N 1
ATOM 821 C CA . VAL A 1 105 ? 0.646 -1.286 11 1 98.44 105 VAL A CA 1
ATOM 822 C C . VAL A 1 105 ? -0.514 -2.279 11.023 1 98.44 105 VAL A C 1
ATOM 824 O O . VAL A 1 105 ? -1.679 -1.884 10.93 1 98.44 105 VAL A O 1
ATOM 827 N N . PRO A 1 106 ? -0.239 -3.561 11.219 1 97.88 106 PRO A N 1
ATOM 828 C CA . PRO A 1 106 ? -1.221 -4.625 11 1 97.88 106 PRO A CA 1
ATOM 829 C C . PRO A 1 106 ? -2.432 -4.512 11.93 1 97.88 106 PRO A C 1
ATOM 831 O O . PRO A 1 106 ? -3.551 -4.844 11.523 1 97.88 106 PRO A O 1
ATOM 834 N N . HIS A 1 107 ? -2.238 -4.039 13.133 1 96.5 107 HIS A N 1
ATOM 835 C CA . HIS A 1 107 ? -3.326 -4.055 14.109 1 96.5 107 HIS A CA 1
ATOM 836 C C . HIS A 1 107 ? -4.406 -3.041 13.742 1 96.5 107 HIS A C 1
ATOM 838 O O . HIS A 1 107 ? -5.539 -3.135 14.219 1 96.5 107 HIS A O 1
ATOM 844 N N . VAL A 1 108 ? -4.082 -2.074 12.93 1 97.06 108 VAL A N 1
ATOM 845 C CA . VAL A 1 108 ? -5.102 -1.141 12.469 1 97.06 108 VAL A CA 1
ATOM 846 C C . VAL A 1 108 ? -5.309 -1.304 10.961 1 97.06 108 VAL A C 1
ATOM 848 O O . VAL A 1 108 ? -5.945 -0.467 10.328 1 97.06 108 VAL A O 1
ATOM 851 N N . HIS A 1 109 ? -4.68 -2.26 10.312 1 97.75 109 HIS A N 1
ATOM 852 C CA . HIS A 1 109 ? -4.859 -2.652 8.922 1 97.75 109 HIS A CA 1
ATOM 853 C C . HIS A 1 109 ? -4.453 -1.524 7.977 1 97.75 109 HIS A C 1
ATOM 855 O O . HIS A 1 109 ? -5.211 -1.161 7.074 1 97.75 109 HIS A O 1
ATOM 861 N N . GLN A 1 110 ? -3.193 -1.042 8.203 1 98.56 110 GLN A N 1
ATOM 862 C CA . GLN A 1 110 ? -2.705 0.056 7.379 1 98.56 110 GLN A CA 1
ATOM 863 C C . GLN A 1 110 ? -1.27 -0.195 6.922 1 98.56 110 GLN A C 1
ATOM 865 O O . GLN A 1 110 ? -0.506 -0.878 7.609 1 98.56 110 GLN A O 1
ATOM 870 N N . VAL A 1 111 ? -0.96 0.279 5.777 1 98.94 111 VAL A N 1
ATOM 871 C CA . VAL A 1 111 ? 0.394 0.403 5.246 1 98.94 111 VAL A CA 1
ATOM 872 C C . VAL A 1 111 ? 0.748 1.878 5.074 1 98.94 111 VAL A C 1
ATOM 874 O O . VAL A 1 111 ? 0.103 2.59 4.301 1 98.94 111 VAL A O 1
ATOM 877 N N . HIS A 1 112 ? 1.742 2.352 5.828 1 98.94 112 HIS A N 1
ATOM 878 C CA . HIS A 1 112 ? 2.191 3.738 5.746 1 98.94 112 HIS A CA 1
ATOM 879 C C . HIS A 1 112 ? 3.377 3.877 4.797 1 98.94 112 HIS A C 1
ATOM 881 O O . HIS A 1 112 ? 4.367 3.154 4.922 1 98.94 112 HIS A O 1
ATOM 887 N N . LEU A 1 113 ? 3.273 4.746 3.84 1 98.94 113 LEU A N 1
ATOM 888 C CA . LEU A 1 113 ? 4.352 5.074 2.914 1 98.94 113 LEU A CA 1
ATOM 889 C C . LEU A 1 113 ? 4.73 6.547 3.021 1 98.94 113 LEU A C 1
ATOM 891 O O . LEU A 1 113 ? 3.873 7.422 2.885 1 98.94 113 LEU A O 1
ATOM 895 N N . PHE A 1 114 ? 5.98 6.848 3.26 1 98.94 114 PHE A N 1
ATOM 896 C CA . PHE A 1 114 ? 6.461 8.227 3.229 1 98.94 114 PHE A CA 1
ATOM 897 C C . PHE A 1 114 ? 7.508 8.406 2.139 1 98.94 114 PHE A C 1
ATOM 899 O O . PHE A 1 114 ? 8.375 7.555 1.956 1 98.94 114 PHE A O 1
ATOM 906 N N . TYR A 1 115 ? 7.449 9.445 1.42 1 98.94 115 TYR A N 1
ATOM 907 C CA . TYR A 1 115 ? 8.406 9.844 0.391 1 98.94 115 TYR A CA 1
ATOM 908 C C . TYR A 1 115 ? 9.289 10.984 0.877 1 98.94 115 TYR A C 1
ATOM 910 O O . TYR A 1 115 ? 8.828 11.867 1.606 1 98.94 115 TYR A O 1
ATOM 918 N N . LEU A 1 116 ? 10.516 10.914 0.471 1 98.75 116 LEU A N 1
ATOM 919 C CA . LEU A 1 116 ? 11.312 12.133 0.561 1 98.75 116 LEU A CA 1
ATOM 920 C C . LEU A 1 116 ? 10.766 13.203 -0.373 1 98.75 116 LEU A C 1
ATOM 922 O O . LEU A 1 116 ? 10.336 12.906 -1.49 1 98.75 116 LEU A O 1
ATOM 926 N N . ALA A 1 117 ? 10.766 14.414 0.156 1 98.75 117 ALA A N 1
ATOM 927 C CA . ALA A 1 117 ? 10.242 15.508 -0.656 1 98.75 117 ALA A CA 1
ATOM 928 C C . ALA A 1 117 ? 10.984 16.812 -0.359 1 98.75 117 ALA A C 1
ATOM 930 O O . ALA A 1 117 ? 11.367 17.062 0.783 1 98.75 117 ALA A O 1
ATOM 931 N N . ARG A 1 118 ? 11.117 17.562 -1.375 1 98.38 118 ARG A N 1
ATOM 932 C CA . ARG A 1 118 ? 11.719 18.891 -1.241 1 98.38 118 ARG A CA 1
ATOM 933 C C . ARG A 1 118 ? 10.688 19.984 -1.503 1 98.38 118 ARG A C 1
ATOM 935 O O . ARG A 1 118 ? 9.992 19.969 -2.521 1 98.38 118 ARG A O 1
ATOM 942 N N . LEU A 1 119 ? 10.578 20.969 -0.569 1 98.38 119 LEU A N 1
ATOM 943 C CA . LEU A 1 119 ? 9.727 22.109 -0.84 1 98.38 119 LEU A CA 1
ATOM 944 C C . LEU A 1 119 ? 10.203 22.875 -2.072 1 98.38 119 LEU A C 1
ATOM 946 O O . LEU A 1 119 ? 11.406 23.094 -2.24 1 98.38 119 LEU A O 1
ATOM 950 N N . THR A 1 120 ? 9.281 23.219 -2.912 1 97.56 120 THR A N 1
ATOM 951 C CA . THR A 1 120 ? 9.625 23.969 -4.109 1 97.56 120 THR A CA 1
ATOM 952 C C . THR A 1 120 ? 9.344 25.453 -3.902 1 97.56 120 THR A C 1
ATOM 954 O O . THR A 1 120 ? 9.742 26.297 -4.723 1 97.56 120 THR A O 1
ATOM 957 N N . ASP A 1 121 ? 8.594 25.734 -2.881 1 92 121 ASP A N 1
ATOM 958 C CA . ASP A 1 121 ? 8.211 27.078 -2.439 1 92 121 ASP A CA 1
ATOM 959 C C . ASP A 1 121 ? 8.336 27.203 -0.924 1 92 121 ASP A C 1
ATOM 961 O O . ASP A 1 121 ? 8.016 26.266 -0.186 1 92 121 ASP A O 1
ATOM 965 N N . PRO A 1 122 ? 8.812 28.328 -0.496 1 90.69 122 PRO A N 1
ATOM 966 C CA . PRO A 1 122 ? 8.961 28.484 0.952 1 90.69 122 PRO A CA 1
ATOM 967 C C . PRO A 1 122 ? 7.621 28.719 1.655 1 90.69 122 PRO A C 1
ATOM 969 O O . PRO A 1 122 ? 7.555 28.672 2.887 1 90.69 122 PRO A O 1
ATOM 972 N N . ALA A 1 123 ? 6.703 28.984 0.868 1 95.38 123 ALA A N 1
ATOM 973 C CA . ALA A 1 123 ? 5.398 29.266 1.456 1 95.38 123 ALA A CA 1
ATOM 974 C C . ALA A 1 123 ? 4.691 27.969 1.872 1 95.38 123 ALA A C 1
ATOM 976 O O . ALA A 1 123 ? 4.746 26.969 1.156 1 95.38 123 ALA A O 1
ATOM 977 N N . PHE A 1 124 ? 4.168 27.938 3.039 1 97 124 PHE A N 1
ATOM 978 C CA . PHE A 1 124 ? 3.311 26.891 3.582 1 97 124 PHE A CA 1
ATOM 979 C C . PHE A 1 124 ? 2.285 27.484 4.547 1 97 124 PHE A C 1
ATOM 981 O O . PHE A 1 124 ? 2.48 28.578 5.078 1 97 124 PHE A O 1
ATOM 988 N N . GLU A 1 125 ? 1.198 26.781 4.664 1 97.5 125 GLU A N 1
ATOM 989 C CA . GLU A 1 125 ? 0.13 27.234 5.555 1 97.5 125 GLU A CA 1
ATOM 990 C C . GLU A 1 125 ? -0.677 26.047 6.078 1 97.5 125 GLU A C 1
ATOM 992 O O . GLU A 1 125 ? -0.935 25.094 5.344 1 97.5 125 GLU A O 1
ATOM 997 N N . ALA A 1 126 ? -1.096 26.188 7.297 1 97.56 126 ALA A N 1
ATOM 998 C CA . ALA A 1 126 ? -1.905 25.125 7.902 1 97.56 126 ALA A CA 1
ATOM 999 C C . ALA A 1 126 ? -3.227 24.953 7.16 1 97.56 126 ALA A C 1
ATOM 1001 O O . ALA A 1 126 ? -3.936 25.938 6.906 1 97.56 126 ALA A O 1
ATOM 1002 N N . GLY A 1 127 ? -3.488 23.688 6.738 1 94.62 127 GLY A N 1
ATOM 1003 C CA . GLY A 1 127 ? -4.812 23.375 6.219 1 94.62 127 GLY A CA 1
ATOM 1004 C C . GLY A 1 127 ? -5.84 23.141 7.309 1 94.62 127 GLY A C 1
ATOM 1005 O O . GLY A 1 127 ? -5.566 23.375 8.484 1 94.62 127 GLY A O 1
ATOM 1006 N N . GLU A 1 128 ? -6.969 22.641 6.961 1 91.94 128 GLU A N 1
ATOM 1007 C CA . GLU A 1 128 ? -8.102 22.453 7.867 1 91.94 128 GLU A CA 1
ATOM 1008 C C . GLU A 1 128 ? -7.773 21.438 8.953 1 91.94 128 GLU A C 1
ATOM 1010 O O . GLU A 1 128 ? -8.273 21.531 10.078 1 91.94 128 GLU A O 1
ATOM 1015 N N . GLU A 1 129 ? -6.867 20.469 8.648 1 93.81 129 GLU A N 1
ATOM 1016 C CA . GLU A 1 129 ? -6.578 19.391 9.57 1 93.81 129 GLU A CA 1
ATOM 1017 C C . GLU A 1 129 ? -5.324 19.672 10.391 1 93.81 129 GLU A C 1
ATOM 1019 O O . GLU A 1 129 ? -4.84 18.812 11.125 1 93.81 129 GLU A O 1
ATOM 1024 N N . SER A 1 130 ? -4.836 20.891 10.281 1 97.69 130 SER A N 1
ATOM 1025 C CA . SER A 1 130 ? -3.607 21.266 10.969 1 97.69 130 SER A CA 1
ATOM 1026 C C . SER A 1 130 ? -3.793 22.562 11.766 1 97.69 130 SER A C 1
ATOM 1028 O O . SER A 1 130 ? -4.332 23.547 11.242 1 97.69 130 SER A O 1
ATOM 1030 N N . LEU A 1 131 ? -3.365 22.531 13.023 1 98.31 131 LEU A N 1
ATOM 1031 C CA . LEU A 1 131 ? -3.369 23.719 13.859 1 98.31 131 LEU A CA 1
ATOM 1032 C C . LEU A 1 131 ? -2.254 24.672 13.445 1 98.31 131 LEU A C 1
ATOM 1034 O O . LEU A 1 131 ? -2.432 25.891 13.477 1 98.31 131 LEU A O 1
ATOM 1038 N N . GLU A 1 132 ? -1.185 24.094 13.18 1 98.25 132 GLU A N 1
ATOM 1039 C CA . GLU A 1 132 ? 0.024 24.812 12.797 1 98.25 132 GLU A CA 1
ATOM 1040 C C . GLU A 1 132 ? 0.937 23.953 11.93 1 98.25 132 GLU A C 1
ATOM 1042 O O . GLU A 1 132 ? 0.841 22.719 11.945 1 98.25 132 GLU A O 1
ATOM 1047 N N . VAL A 1 133 ? 1.723 24.641 11.125 1 98.62 133 VAL A N 1
ATOM 1048 C CA . VAL A 1 133 ? 2.775 24.031 10.312 1 98.62 133 VAL A CA 1
ATOM 1049 C C . VAL A 1 133 ? 4.09 24.781 10.531 1 98.62 133 VAL A C 1
ATOM 1051 O O . VAL A 1 133 ? 4.117 26.016 10.555 1 98.62 133 VAL A O 1
ATOM 1054 N N . LYS A 1 134 ? 5.121 24.016 10.727 1 98.31 134 LYS A N 1
ATOM 1055 C CA . LYS A 1 134 ? 6.375 24.656 11.109 1 98.31 134 LYS A CA 1
ATOM 1056 C C . LYS A 1 134 ? 7.574 23.859 10.609 1 98.31 134 LYS A C 1
ATOM 1058 O O . LYS A 1 134 ? 7.516 22.625 10.523 1 98.31 134 LYS A O 1
ATOM 1063 N N . LEU A 1 135 ? 8.578 24.562 10.297 1 98.56 135 LEU A N 1
ATOM 1064 C CA . LEU A 1 135 ? 9.859 23.953 9.969 1 98.56 135 LEU A CA 1
ATOM 1065 C C . LEU A 1 135 ? 10.703 23.719 11.219 1 98.56 135 LEU A C 1
ATOM 1067 O O . LEU A 1 135 ? 10.797 24.609 12.078 1 98.56 135 LEU A O 1
ATOM 1071 N N . PHE A 1 136 ? 11.312 22.5 11.281 1 98.69 136 PHE A N 1
ATOM 1072 C CA . PHE A 1 136 ? 12.109 22.141 12.453 1 98.69 136 PHE A CA 1
ATOM 1073 C C . PHE A 1 136 ? 13.531 21.781 12.039 1 98.69 136 PHE A C 1
ATOM 1075 O O . PHE A 1 136 ? 13.734 21.047 11.078 1 98.69 136 PHE A O 1
ATOM 1082 N N . ASP A 1 137 ? 14.453 22.328 12.836 1 98.44 137 ASP A N 1
ATOM 1083 C CA . ASP A 1 137 ? 15.766 21.703 12.852 1 98.44 137 ASP A CA 1
ATOM 1084 C C . ASP A 1 137 ? 15.734 20.375 13.609 1 98.44 137 ASP A C 1
ATOM 1086 O O . ASP A 1 137 ? 14.883 20.172 14.477 1 98.44 137 ASP A O 1
ATOM 1090 N N . GLU A 1 138 ? 16.672 19.484 13.281 1 98.25 138 GLU A N 1
ATOM 1091 C CA . GLU A 1 138 ? 16.734 18.188 13.945 1 98.25 138 GLU A CA 1
ATOM 1092 C C . GLU A 1 138 ? 16.734 18.344 15.461 1 98.25 138 GLU A C 1
ATOM 1094 O O . GLU A 1 138 ? 16.016 17.625 16.156 1 98.25 138 GLU A O 1
ATOM 1099 N N . ALA A 1 139 ? 17.484 19.312 15.922 1 98.12 139 ALA A N 1
ATOM 1100 C CA . ALA A 1 139 ? 17.656 19.5 17.359 1 98.12 139 ALA A CA 1
ATOM 1101 C C . ALA A 1 139 ? 16.359 19.969 18.016 1 98.12 139 ALA A C 1
ATOM 1103 O O . ALA A 1 139 ? 16.188 19.875 19.234 1 98.12 139 ALA A O 1
ATOM 1104 N N . ASP A 1 140 ? 15.445 20.469 17.281 1 98.5 140 ASP A N 1
ATOM 1105 C CA . ASP A 1 140 ? 14.25 21.094 17.828 1 98.5 140 ASP A CA 1
ATOM 1106 C C . ASP A 1 140 ? 13.023 20.203 17.656 1 98.5 140 ASP A C 1
ATOM 1108 O O . ASP A 1 140 ? 11.914 20.578 18.031 1 98.5 140 ASP A O 1
ATOM 1112 N N . ILE A 1 141 ? 13.211 19.031 17.047 1 98.69 141 ILE A N 1
ATOM 1113 C CA . ILE A 1 141 ? 12.086 18.125 16.859 1 98.69 141 ILE A CA 1
ATOM 1114 C C . ILE A 1 141 ? 11.453 17.797 18.203 1 98.69 141 ILE A C 1
ATOM 1116 O O . ILE A 1 141 ? 12.141 17.375 19.141 1 98.69 141 ILE A O 1
ATOM 1120 N N . PRO A 1 142 ? 10.195 17.984 18.297 1 98.44 142 PRO A N 1
ATOM 1121 C CA . PRO A 1 142 ? 9.516 17.625 19.547 1 98.44 142 PRO A CA 1
ATOM 1122 C C . PRO A 1 142 ? 9.211 16.141 19.641 1 98.44 142 PRO A C 1
ATOM 1124 O O . PRO A 1 142 ? 8.047 15.742 19.594 1 98.44 142 PRO A O 1
ATOM 1127 N N . TRP A 1 143 ? 10.102 15.312 19.984 1 98.44 143 TRP A N 1
ATOM 1128 C CA . TRP A 1 143 ? 10.016 13.859 19.922 1 98.44 143 TRP A CA 1
ATOM 1129 C C . TRP A 1 143 ? 8.891 13.344 20.812 1 98.44 143 TRP A C 1
ATOM 1131 O O . TRP A 1 143 ? 8.188 12.398 20.453 1 98.44 143 TRP A O 1
ATOM 1141 N N . ASP A 1 144 ? 8.664 13.953 21.906 1 98.06 144 ASP A N 1
ATOM 1142 C CA . ASP A 1 144 ? 7.664 13.492 22.875 1 98.06 144 ASP A CA 1
ATOM 1143 C C . ASP A 1 144 ? 6.258 13.906 22.438 1 98.06 144 ASP A C 1
ATOM 1145 O O . ASP A 1 144 ? 5.27 13.469 23.031 1 98.06 144 ASP A O 1
ATOM 1149 N N . GLU A 1 145 ? 6.199 14.68 21.422 1 98.5 145 GLU A N 1
ATOM 1150 C CA . GLU A 1 145 ? 4.91 15.18 20.953 1 98.5 145 GLU A CA 1
ATOM 1151 C C . GLU A 1 145 ? 4.613 14.711 19.531 1 98.5 145 GLU A C 1
ATOM 1153 O O . GLU A 1 145 ? 3.764 15.281 18.844 1 98.5 145 GLU A O 1
ATOM 1158 N N . ILE A 1 146 ? 5.316 13.758 19.062 1 98.69 146 ILE A N 1
ATOM 1159 C CA . ILE A 1 146 ? 5.027 13.164 17.75 1 98.69 146 ILE A CA 1
ATOM 1160 C C . ILE A 1 146 ? 3.822 12.234 17.859 1 98.69 146 ILE A C 1
ATOM 1162 O O . ILE A 1 146 ? 3.732 11.43 18.797 1 98.69 146 ILE A O 1
ATOM 1166 N N . ALA A 1 147 ? 2.975 12.32 16.969 1 98.25 147 ALA A N 1
ATOM 1167 C CA . ALA A 1 147 ? 1.632 11.758 17.078 1 98.25 147 ALA A CA 1
ATOM 1168 C C . ALA A 1 147 ? 1.671 10.234 17 1 98.25 147 ALA A C 1
ATOM 1170 O O . ALA A 1 147 ? 0.946 9.555 17.734 1 98.25 147 ALA A O 1
ATOM 1171 N N . PHE A 1 148 ? 2.449 9.656 16.078 1 97.62 148 PHE A N 1
ATOM 1172 C CA . PHE A 1 148 ? 2.348 8.234 15.773 1 97.62 148 PHE A CA 1
ATOM 1173 C C . PHE A 1 148 ? 3.732 7.605 15.68 1 97.62 148 PHE A C 1
ATOM 1175 O O . PHE A 1 148 ? 4.68 8.242 15.211 1 97.62 148 PHE A O 1
ATOM 1182 N N . PRO A 1 149 ? 3.828 6.359 16.047 1 97.62 149 PRO A N 1
ATOM 1183 C CA . PRO A 1 149 ? 5.117 5.664 15.953 1 97.62 149 PRO A CA 1
ATOM 1184 C C . PRO A 1 149 ? 5.676 5.633 14.539 1 97.62 149 PRO A C 1
ATOM 1186 O O . PRO A 1 149 ? 6.895 5.691 14.352 1 97.62 149 PRO A O 1
ATOM 1189 N N . THR A 1 150 ? 4.828 5.492 13.508 1 98.44 150 THR A N 1
ATOM 1190 C CA . THR A 1 150 ? 5.301 5.461 12.125 1 98.44 150 THR A CA 1
ATOM 1191 C C . THR A 1 150 ? 6.016 6.758 11.773 1 98.44 150 THR A C 1
ATOM 1193 O O . THR A 1 150 ? 7.008 6.746 11.039 1 98.44 150 THR A O 1
ATOM 1196 N N . VAL A 1 151 ? 5.57 7.867 12.289 1 98.69 151 VAL A N 1
ATOM 1197 C CA . VAL A 1 151 ? 6.164 9.172 12.023 1 98.69 151 VAL A CA 1
ATOM 1198 C C . VAL A 1 151 ? 7.5 9.289 12.75 1 98.69 151 VAL A C 1
ATOM 1200 O O . VAL A 1 151 ? 8.508 9.695 12.156 1 98.69 151 VAL A O 1
ATOM 1203 N N . SER A 1 152 ? 7.477 8.906 14.031 1 98.5 152 SER A N 1
ATOM 1204 C CA . SER A 1 152 ? 8.711 8.992 14.805 1 98.5 152 SER A CA 1
ATOM 1205 C C . SER A 1 152 ? 9.805 8.117 14.195 1 98.5 152 SER A C 1
ATOM 1207 O O . SER A 1 152 ? 10.953 8.547 14.078 1 98.5 152 SER A O 1
ATOM 1209 N N . GLN A 1 153 ? 9.438 6.934 13.805 1 98.5 153 GLN A N 1
ATOM 1210 C CA . GLN A 1 153 ? 10.406 6.039 13.195 1 98.5 153 GLN A CA 1
ATOM 1211 C C . GLN A 1 153 ? 10.922 6.605 11.875 1 98.5 153 GLN A C 1
ATOM 1213 O O . GLN A 1 153 ? 12.125 6.555 11.594 1 98.5 153 GLN A O 1
ATOM 1218 N N . THR A 1 154 ? 10.055 7.109 11.078 1 98.81 154 THR A N 1
ATOM 1219 C CA . THR A 1 154 ? 10.438 7.719 9.812 1 98.81 154 THR A CA 1
ATOM 1220 C C . THR A 1 154 ? 11.43 8.859 10.031 1 98.81 154 THR A C 1
ATOM 1222 O O . THR A 1 154 ? 12.445 8.945 9.344 1 98.81 154 THR A O 1
ATOM 1225 N N . LEU A 1 155 ? 11.133 9.703 11.008 1 98.81 155 LEU A N 1
ATOM 1226 C CA . LEU A 1 155 ? 12.016 10.828 11.312 1 98.81 155 LEU A CA 1
ATOM 1227 C C . LEU A 1 155 ? 13.375 10.344 11.789 1 98.81 155 LEU A C 1
ATOM 1229 O O . LEU A 1 155 ? 14.406 10.906 11.406 1 98.81 155 LEU A O 1
ATOM 1233 N N . ARG A 1 156 ? 13.391 9.312 12.594 1 98.56 156 ARG A N 1
ATOM 1234 C CA . ARG A 1 156 ? 14.656 8.758 13.07 1 98.56 156 ARG A CA 1
ATOM 1235 C C . ARG A 1 156 ? 15.484 8.219 11.906 1 98.56 156 ARG A C 1
ATOM 1237 O O . ARG A 1 156 ? 16.688 8.461 11.836 1 98.56 156 ARG A O 1
ATOM 1244 N N . PHE A 1 157 ? 14.828 7.461 11.016 1 98.69 157 PHE A N 1
ATOM 1245 C CA . PHE A 1 157 ? 15.516 6.977 9.828 1 98.69 157 PHE A CA 1
ATOM 1246 C C . PHE A 1 157 ? 16.078 8.141 9.016 1 98.69 157 PHE A C 1
ATOM 1248 O O . PHE A 1 157 ? 17.219 8.078 8.547 1 98.69 157 PHE A O 1
ATOM 1255 N N . PHE A 1 158 ? 15.312 9.188 8.891 1 98.75 158 PHE A N 1
ATOM 1256 C CA . PHE A 1 158 ? 15.703 10.328 8.07 1 98.75 158 PHE A CA 1
ATOM 1257 C C . PHE A 1 158 ? 16.969 10.977 8.602 1 98.75 158 PHE A C 1
ATOM 1259 O O . PHE A 1 158 ? 17.922 11.203 7.855 1 98.75 158 PHE A O 1
ATOM 1266 N N . PHE A 1 159 ? 16.969 11.227 9.852 1 98.44 159 PHE A N 1
ATOM 1267 C CA . PHE A 1 159 ? 18.109 11.922 10.422 1 98.44 159 PHE A CA 1
ATOM 1268 C C . PHE A 1 159 ? 19.344 11.016 10.445 1 98.44 159 PHE A C 1
ATOM 1270 O O . PHE A 1 159 ? 20.469 11.492 10.289 1 98.44 159 PHE A O 1
ATOM 1277 N N . ALA A 1 160 ? 19.141 9.734 10.672 1 98.06 160 ALA A N 1
ATOM 1278 C CA . ALA A 1 160 ? 20.25 8.797 10.586 1 98.06 160 ALA A CA 1
ATOM 1279 C C . ALA A 1 160 ? 20.859 8.789 9.18 1 98.06 160 ALA A C 1
ATOM 1281 O O . ALA A 1 160 ? 22.078 8.805 9.023 1 98.06 160 ALA A O 1
ATOM 1282 N N . ASP A 1 161 ? 20 8.727 8.195 1 98.06 161 ASP A N 1
ATOM 1283 C CA . ASP A 1 161 ? 20.469 8.711 6.812 1 98.06 161 ASP A CA 1
ATOM 1284 C C . ASP A 1 161 ? 21.125 10.031 6.438 1 98.06 161 ASP A C 1
ATOM 1286 O O . ASP A 1 161 ? 22.094 10.055 5.664 1 98.06 161 ASP A O 1
ATOM 1290 N N . ARG A 1 162 ? 20.531 11.109 6.938 1 97.19 162 ARG A N 1
ATOM 1291 C CA . ARG A 1 162 ? 21.125 12.422 6.676 1 97.19 162 ARG A CA 1
ATOM 1292 C C . ARG A 1 162 ? 22.578 12.477 7.16 1 97.19 162 ARG A C 1
ATOM 1294 O O . ARG A 1 162 ? 23.438 13.039 6.488 1 97.19 162 ARG A O 1
ATOM 1301 N N . ALA A 1 163 ? 22.844 11.898 8.258 1 96.12 163 ALA A N 1
ATOM 1302 C CA . ALA A 1 163 ? 24.172 11.898 8.852 1 96.12 163 ALA A CA 1
ATOM 1303 C C . ALA A 1 163 ? 25.172 11.164 7.957 1 96.12 163 ALA A C 1
ATOM 1305 O O . ALA A 1 163 ? 26.344 11.531 7.887 1 96.12 163 ALA A O 1
ATOM 1306 N N . THR A 1 164 ? 24.75 10.18 7.195 1 95.62 164 THR A N 1
ATOM 1307 C CA . THR A 1 164 ? 25.625 9.375 6.355 1 95.62 164 THR A CA 1
ATOM 1308 C C . THR A 1 164 ? 25.578 9.852 4.906 1 95.62 164 THR A C 1
ATOM 1310 O O . THR A 1 164 ? 26.453 9.523 4.105 1 95.62 164 THR A O 1
ATOM 1313 N N . GLY A 1 165 ? 24.547 10.523 4.594 1 94.75 165 GLY A N 1
ATOM 1314 C CA . GLY A 1 165 ? 24.359 10.969 3.225 1 94.75 165 GLY A CA 1
ATOM 1315 C C . GLY A 1 165 ? 23.812 9.891 2.314 1 94.75 165 GLY A C 1
ATOM 1316 O O . GLY A 1 165 ? 23.844 10.023 1.09 1 94.75 165 GLY A O 1
ATOM 1317 N N . ASP A 1 166 ? 23.359 8.805 2.826 1 93.19 166 ASP A N 1
ATOM 1318 C CA . ASP A 1 166 ? 22.828 7.66 2.088 1 93.19 166 ASP A CA 1
ATOM 1319 C C . ASP A 1 166 ? 21.375 7.391 2.449 1 93.19 166 ASP A C 1
ATOM 1321 O O . ASP A 1 166 ? 21.078 6.859 3.523 1 93.19 166 ASP A O 1
ATOM 1325 N N . TYR A 1 167 ? 20.562 7.785 1.537 1 94.81 167 TYR A N 1
ATOM 1326 C CA . TYR A 1 167 ? 19.125 7.625 1.767 1 94.81 167 TYR A CA 1
ATOM 1327 C C . TYR A 1 167 ? 18.594 6.383 1.061 1 94.81 167 TYR A C 1
ATOM 1329 O O . TYR A 1 167 ? 18.578 6.32 -0.171 1 94.81 167 TYR A O 1
ATOM 1337 N N . GLY A 1 168 ? 18.312 5.363 1.709 1 94.19 168 GLY A N 1
ATOM 1338 C CA . GLY A 1 168 ? 17.672 4.164 1.182 1 94.19 168 GLY A CA 1
ATOM 1339 C C . GLY A 1 168 ? 16.25 3.975 1.663 1 94.19 168 GLY A C 1
ATOM 1340 O O . GLY A 1 168 ? 15.742 4.785 2.439 1 94.19 168 GLY A O 1
ATOM 1341 N N . VAL A 1 169 ? 15.609 2.975 1.176 1 97.62 169 VAL A N 1
ATOM 1342 C CA . VAL A 1 169 ? 14.25 2.666 1.627 1 97.62 169 VAL A CA 1
ATOM 1343 C C . VAL A 1 169 ? 14.312 1.864 2.926 1 97.62 169 VAL A C 1
ATOM 1345 O O . VAL A 1 169 ? 15.117 0.943 3.057 1 97.62 169 VAL A O 1
ATOM 1348 N N . HIS A 1 170 ? 13.547 2.268 3.895 1 98.19 170 HIS A N 1
ATOM 1349 C CA . HIS A 1 170 ? 13.414 1.557 5.16 1 98.19 170 HIS A CA 1
ATOM 1350 C C . HIS A 1 170 ? 12.039 0.901 5.281 1 98.19 170 HIS A C 1
ATOM 1352 O O . HIS A 1 170 ? 11.031 1.495 4.898 1 98.19 170 HIS A O 1
ATOM 1358 N N . THR A 1 171 ? 12.031 -0.336 5.738 1 98.25 171 THR A N 1
ATOM 1359 C CA . THR A 1 171 ? 10.773 -1.034 6.008 1 98.25 171 THR A CA 1
ATOM 1360 C C . THR A 1 171 ? 10.68 -1.434 7.477 1 98.25 171 THR A C 1
ATOM 1362 O O . THR A 1 171 ? 11.703 -1.526 8.164 1 98.25 171 THR A O 1
ATOM 1365 N N . GLY A 1 172 ? 9.477 -1.563 7.949 1 97.38 172 GLY A N 1
ATOM 1366 C CA . GLY A 1 172 ? 9.281 -1.975 9.328 1 97.38 172 GLY A CA 1
ATOM 1367 C C . GLY A 1 172 ? 7.836 -2.314 9.648 1 97.38 172 GLY A C 1
ATOM 1368 O O . GLY A 1 172 ? 6.949 -2.117 8.812 1 97.38 172 GLY A O 1
ATOM 1369 N N . ASP A 1 173 ? 7.684 -2.947 10.836 1 97.44 173 ASP A N 1
ATOM 1370 C CA . ASP A 1 173 ? 6.375 -3.367 11.32 1 97.44 173 ASP A CA 1
ATOM 1371 C C . ASP A 1 173 ? 6.086 -2.771 12.703 1 97.44 173 ASP A C 1
ATOM 1373 O O . ASP A 1 173 ? 6.891 -2.91 13.625 1 97.44 173 ASP A O 1
ATOM 1377 N N . ILE A 1 174 ? 5 -2.105 12.781 1 95 174 ILE A N 1
ATOM 1378 C CA . ILE A 1 174 ? 4.559 -1.542 14.055 1 95 174 ILE A CA 1
ATOM 1379 C C . ILE A 1 174 ? 3.438 -2.4 14.641 1 95 174 ILE A C 1
ATOM 1381 O O . ILE A 1 174 ? 2.314 -2.396 14.133 1 95 174 ILE A O 1
ATOM 1385 N N . PHE A 1 175 ? 3.643 -3.34 15.57 1 85.38 175 PHE A N 1
ATOM 1386 C CA . PHE A 1 175 ? 2.656 -4.227 16.172 1 85.38 175 PHE A CA 1
ATOM 1387 C C . PHE A 1 175 ? 2.049 -3.598 17.422 1 85.38 175 PHE A C 1
ATOM 1389 O O . PHE A 1 175 ? 0.933 -3.943 17.812 1 85.38 175 PHE A O 1
ATOM 1396 N N . ARG A 1 176 ? 2.828 -2.789 18.328 1 66.12 176 ARG A N 1
ATOM 1397 C CA . ARG A 1 176 ? 2.422 -2.426 19.672 1 66.12 176 ARG A CA 1
ATOM 1398 C C . ARG A 1 176 ? 1.303 -1.389 19.656 1 66.12 176 ARG A C 1
ATOM 1400 O O . ARG A 1 176 ? 1.27 -0.525 18.766 1 66.12 176 ARG A O 1
ATOM 1407 N N . SER A 1 177 ? -0.072 -1.711 20.125 1 50.03 177 SER A N 1
ATOM 1408 C CA . SER A 1 177 ? -0.911 -0.586 20.531 1 50.03 177 SER A CA 1
ATOM 1409 C C . SER A 1 177 ? -0.165 0.35 21.469 1 50.03 177 SER A C 1
ATOM 1411 O O . SER A 1 177 ? 0.635 -0.099 22.297 1 50.03 177 SER A O 1
ATOM 1413 N N . LEU A 1 178 ? 0.096 1.544 21.141 1 36.5 178 LEU A N 1
ATOM 1414 C CA . LEU A 1 178 ? 0.624 2.387 22.203 1 36.5 178 LEU A CA 1
ATOM 1415 C C . LEU A 1 178 ? -0.183 2.207 23.484 1 36.5 178 LEU A C 1
ATOM 1417 O O . LEU A 1 178 ? -1.271 2.771 23.625 1 36.5 178 LEU A O 1
ATOM 1421 N N . ARG A 1 179 ? -0.686 1.014 24.016 1 35.69 179 ARG A N 1
ATOM 1422 C CA . ARG A 1 179 ? -1.104 1.149 25.406 1 35.69 179 ARG A CA 1
ATOM 1423 C C . ARG A 1 179 ? -0.053 1.895 26.219 1 35.69 179 ARG A C 1
ATOM 1425 O O . ARG A 1 179 ? 1.062 1.403 26.406 1 35.69 179 ARG A O 1
ATOM 1432 N N . ASN A 1 180 ? 0.063 3.094 26.078 1 26.58 180 ASN A N 1
ATOM 1433 C CA . ASN A 1 180 ? 0.788 3.711 27.188 1 26.58 180 ASN A CA 1
ATOM 1434 C C . ASN A 1 180 ? 0.625 2.912 28.484 1 26.58 180 ASN A C 1
ATOM 1436 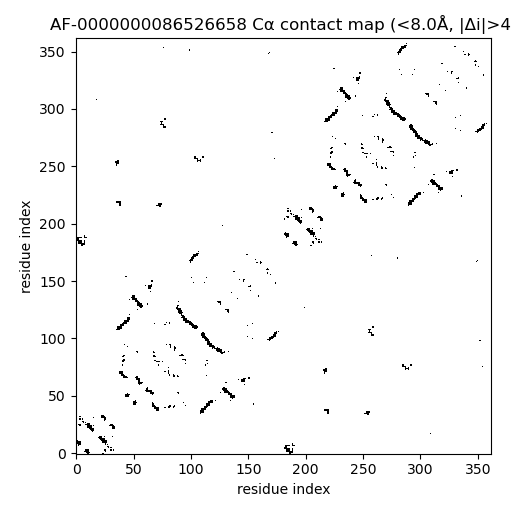O O . ASN A 1 180 ? -0.389 2.242 28.672 1 26.58 180 ASN A O 1
ATOM 1440 N N . GLY A 1 181 ? 1.545 2.914 29.5 1 21.62 181 GLY A N 1
ATOM 1441 C CA . GLY A 1 181 ? 1.928 3.004 30.906 1 21.62 181 GLY A CA 1
ATOM 1442 C C . GLY A 1 181 ? 0.826 3.555 31.781 1 21.62 181 GLY A C 1
ATOM 1443 O O . GLY A 1 181 ? -0.033 4.309 31.328 1 21.62 181 GLY A O 1
ATOM 1444 N N . MET B 1 1 ? -20.375 1.178 -5.605 1 93.56 1 MET B N 1
ATOM 1445 C CA . MET B 1 1 ? -21.062 0.951 -4.336 1 93.56 1 MET B CA 1
ATOM 1446 C C . MET B 1 1 ? -22.469 1.559 -4.359 1 93.56 1 MET B C 1
ATOM 1448 O O . MET B 1 1 ? -22.625 2.738 -4.68 1 93.56 1 MET B O 1
ATOM 1452 N N . LYS B 1 2 ? -23.484 0.768 -3.99 1 97 2 LYS B N 1
ATOM 1453 C CA . LYS B 1 2 ? -24.859 1.234 -4.102 1 97 2 LYS B CA 1
ATOM 1454 C C . LYS B 1 2 ? -25.531 1.291 -2.732 1 97 2 LYS B C 1
ATOM 1456 O O . LYS B 1 2 ? -26.438 2.09 -2.516 1 97 2 LYS B O 1
ATOM 1461 N N . PHE B 1 3 ? -25.078 0.508 -1.834 1 98.5 3 PHE B N 1
ATOM 1462 C CA . PHE B 1 3 ? -25.734 0.417 -0.539 1 98.5 3 PHE B CA 1
ATOM 1463 C C . PHE B 1 3 ? -24.734 0.562 0.597 1 98.5 3 PHE B C 1
ATOM 1465 O O . PHE B 1 3 ? -23.594 0.129 0.476 1 98.5 3 PHE B O 1
ATOM 1472 N N . CYS B 1 4 ? -25.219 1.105 1.697 1 98.38 4 CYS B N 1
ATOM 1473 C CA . CYS B 1 4 ? -24.422 1.304 2.906 1 98.38 4 CYS B CA 1
ATOM 1474 C C . CYS B 1 4 ? -24.094 -0.028 3.572 1 98.38 4 CYS B C 1
ATOM 1476 O O . CYS B 1 4 ? -25 -0.81 3.877 1 98.38 4 CYS B O 1
ATOM 1478 N N . SER B 1 5 ? -22.828 -0.222 3.846 1 97.75 5 SER B N 1
ATOM 1479 C CA . SER B 1 5 ? -22.422 -1.489 4.438 1 97.75 5 SER B CA 1
ATOM 1480 C C . SER B 1 5 ? -22.75 -1.544 5.922 1 97.75 5 SER B C 1
ATOM 1482 O O . SER B 1 5 ? -22.625 -2.594 6.555 1 97.75 5 SER B O 1
ATOM 1484 N N . VAL B 1 6 ? -23.188 -0.465 6.457 1 97.56 6 VAL B N 1
ATOM 1485 C CA . VAL B 1 6 ? -23.469 -0.371 7.887 1 97.56 6 VAL B CA 1
ATOM 1486 C C . VAL B 1 6 ? -24.953 -0.604 8.141 1 97.56 6 VAL B C 1
ATOM 1488 O O . VAL B 1 6 ? -25.328 -1.356 9.047 1 97.56 6 VAL B O 1
ATOM 1491 N N . CYS B 1 7 ? -25.844 -0.025 7.273 1 98.12 7 CYS B N 1
ATOM 1492 C CA . CYS B 1 7 ? -27.25 -0.091 7.633 1 98.12 7 CYS B CA 1
ATOM 1493 C C . CYS B 1 7 ? -28.094 -0.59 6.465 1 98.12 7 CYS B C 1
ATOM 1495 O O . CYS B 1 7 ? -29.312 -0.751 6.59 1 98.12 7 CYS B O 1
ATOM 1497 N N . GLY B 1 8 ? -27.562 -0.712 5.309 1 97.75 8 GLY B N 1
ATOM 1498 C CA . GLY B 1 8 ? -28.25 -1.366 4.203 1 97.75 8 GLY B CA 1
ATOM 1499 C C . GLY B 1 8 ? -29 -0.399 3.312 1 97.75 8 GLY B C 1
ATOM 1500 O O . GLY B 1 8 ? -29.531 -0.792 2.271 1 97.75 8 GLY B O 1
ATOM 1501 N N . HIS B 1 9 ? -29.031 0.855 3.664 1 98.19 9 HIS B N 1
ATOM 1502 C CA . HIS B 1 9 ? -29.734 1.838 2.852 1 98.19 9 HIS B CA 1
ATOM 1503 C C . HIS B 1 9 ? -28.891 2.283 1.663 1 98.19 9 HIS B C 1
ATOM 1505 O O . HIS B 1 9 ? -27.672 2.125 1.672 1 98.19 9 HIS B O 1
ATOM 1511 N N . GLU B 1 10 ? -29.516 2.832 0.719 1 98.31 10 GLU B N 1
ATOM 1512 C CA . GLU B 1 10 ? -28.812 3.312 -0.469 1 98.31 10 GLU B CA 1
ATOM 1513 C C . GLU B 1 10 ? -27.875 4.469 -0.129 1 98.31 10 GLU B C 1
ATOM 1515 O O . GLU B 1 10 ? -28.219 5.328 0.688 1 98.31 10 GLU B O 1
ATOM 1520 N N . VAL B 1 11 ? -26.734 4.496 -0.808 1 98.25 11 VAL B N 1
ATOM 1521 C CA . VAL B 1 11 ? -25.797 5.598 -0.615 1 98.25 11 VAL B CA 1
ATOM 1522 C C . VAL B 1 11 ? -25.922 6.586 -1.77 1 98.25 11 VAL B C 1
ATOM 1524 O O . VAL B 1 11 ? -26.391 6.234 -2.852 1 98.25 11 VAL B O 1
ATOM 1527 N N . ILE B 1 12 ? -25.547 7.793 -1.533 1 97.44 12 ILE B N 1
ATOM 1528 C CA . ILE B 1 12 ? -25.562 8.82 -2.566 1 97.44 12 ILE B CA 1
ATOM 1529 C C . ILE B 1 12 ? -24.172 9.438 -2.711 1 97.44 12 ILE B C 1
ATOM 1531 O O . ILE B 1 12 ? -23.375 9.43 -1.763 1 97.44 12 ILE B O 1
ATOM 1535 N N . ALA B 1 13 ? -23.906 9.938 -3.924 1 96.06 13 ALA B N 1
ATOM 1536 C CA . ALA B 1 13 ? -22.656 10.641 -4.16 1 96.06 13 ALA B CA 1
ATOM 1537 C C . ALA B 1 13 ? -22.781 12.117 -3.775 1 96.06 13 ALA B C 1
ATOM 1539 O O . ALA B 1 13 ? -23.609 12.844 -4.316 1 96.06 13 ALA B O 1
ATOM 1540 N N . ARG B 1 14 ? -22.016 12.508 -2.76 1 95.31 14 ARG B N 1
ATOM 1541 C CA . ARG B 1 14 ? -21.984 13.914 -2.395 1 95.31 14 ARG B CA 1
ATOM 1542 C C . ARG B 1 14 ? -20.672 14.281 -1.726 1 95.31 14 ARG B C 1
ATOM 1544 O O . ARG B 1 14 ? -19.891 13.406 -1.33 1 95.31 14 ARG B O 1
ATOM 1551 N N . ILE B 1 15 ? -20.359 15.547 -1.645 1 94.69 15 ILE B N 1
ATOM 1552 C CA . ILE B 1 15 ? -19.172 16.047 -0.964 1 94.69 15 ILE B CA 1
ATOM 1553 C C . ILE B 1 15 ? -19.5 16.344 0.496 1 94.69 15 ILE B C 1
ATOM 1555 O O . ILE B 1 15 ? -20.25 17.281 0.787 1 94.69 15 ILE B O 1
ATOM 1559 N N . PRO B 1 16 ? -18.984 15.523 1.398 1 92.94 16 PRO B N 1
ATOM 1560 C CA . PRO B 1 16 ? -19.234 15.805 2.814 1 92.94 16 PRO B CA 1
ATOM 1561 C C . PRO B 1 16 ? -18.656 17.141 3.266 1 92.94 16 PRO B C 1
ATOM 1563 O O . PRO B 1 16 ? -17.797 17.703 2.582 1 92.94 16 PRO B O 1
ATOM 1566 N N . GLN B 1 17 ? -19.156 17.609 4.41 1 85.69 17 GLN B N 1
ATOM 1567 C CA . GLN B 1 17 ? -18.578 18.812 4.996 1 85.69 17 GLN B CA 1
ATOM 1568 C C . GLN B 1 17 ? -17.109 18.609 5.316 1 85.69 17 GLN B C 1
ATOM 1570 O O . GLN B 1 17 ? -16.719 17.594 5.895 1 85.69 17 GLN B O 1
ATOM 1575 N N . GLY B 1 18 ? -16.281 19.516 4.957 1 81.75 18 GLY B N 1
ATOM 1576 C CA . GLY B 1 18 ? -14.867 19.438 5.262 1 81.75 18 GLY B CA 1
ATOM 1577 C C . GLY B 1 18 ? -14.094 18.609 4.25 1 81.75 18 GLY B C 1
ATOM 1578 O O . GLY B 1 18 ? -12.875 18.453 4.371 1 81.75 18 GLY B O 1
ATOM 1579 N N . ASP B 1 19 ? -14.852 18.062 3.258 1 88.62 19 ASP B N 1
ATOM 1580 C CA . ASP B 1 19 ? -14.242 17.266 2.201 1 88.62 19 ASP B CA 1
ATOM 1581 C C . ASP B 1 19 ? -14.312 17.984 0.855 1 88.62 19 ASP B C 1
ATOM 1583 O O . ASP B 1 19 ? -15.047 18.953 0.705 1 88.62 19 ASP B O 1
ATOM 1587 N N . ASN B 1 20 ? -13.375 17.625 -0.01 1 87.31 20 ASN B N 1
ATOM 1588 C CA . ASN B 1 20 ? -13.375 18.297 -1.309 1 87.31 20 ASN B CA 1
ATOM 1589 C C . ASN B 1 20 ? -13.617 17.297 -2.445 1 87.31 20 ASN B C 1
ATOM 1591 O O . ASN B 1 20 ? -13.414 17.625 -3.615 1 87.31 20 ASN B O 1
ATOM 1595 N N . ARG B 1 21 ? -13.961 16.094 -2.09 1 91.31 21 ARG B N 1
ATOM 1596 C CA . ARG B 1 21 ? -14.242 15.07 -3.096 1 91.31 21 ARG B CA 1
ATOM 1597 C C . ARG B 1 21 ? -15.594 14.406 -2.838 1 91.31 21 ARG B C 1
ATOM 1599 O O . ARG B 1 21 ? -16.062 14.367 -1.7 1 91.31 21 ARG B O 1
ATOM 1606 N N . GLU B 1 22 ? -16.141 13.938 -3.963 1 95.38 22 GLU B N 1
ATOM 1607 C CA . GLU B 1 22 ? -17.375 13.172 -3.801 1 95.38 22 GLU B CA 1
ATOM 1608 C C . GLU B 1 22 ? -17.109 11.844 -3.084 1 95.38 22 GLU B C 1
ATOM 1610 O O . GLU B 1 22 ? -16.094 11.188 -3.342 1 95.38 22 GLU B O 1
ATOM 1615 N N . ARG B 1 23 ? -17.984 11.586 -2.184 1 97.38 23 ARG B N 1
ATOM 1616 C CA . ARG B 1 23 ? -17.953 10.336 -1.438 1 97.38 23 ARG B CA 1
ATOM 1617 C C . ARG B 1 23 ? -19.297 9.602 -1.551 1 97.38 23 ARG B C 1
ATOM 1619 O O . ARG B 1 23 ? -20.297 10.195 -1.916 1 97.38 23 ARG B O 1
ATOM 1626 N N . PHE B 1 24 ? -19.234 8.242 -1.356 1 97.62 24 PHE B N 1
ATOM 1627 C CA . PHE B 1 24 ? -20.469 7.504 -1.09 1 97.62 24 PHE B CA 1
ATOM 1628 C C . PHE B 1 24 ? -20.953 7.742 0.337 1 97.62 24 PHE B C 1
ATOM 1630 O O . PHE B 1 24 ? -20.297 7.332 1.295 1 97.62 24 PHE B O 1
ATOM 1637 N N . VAL B 1 25 ? -22.094 8.414 0.439 1 98.12 25 VAL B N 1
ATOM 1638 C CA . VAL B 1 25 ? -22.578 8.828 1.752 1 98.12 25 VAL B CA 1
ATOM 1639 C C . VAL B 1 25 ? -23.953 8.203 2.016 1 98.12 25 VAL B C 1
ATOM 1641 O O . VAL B 1 25 ? -24.812 8.188 1.135 1 98.12 25 VAL B O 1
ATOM 1644 N N . CYS B 1 26 ? -24.156 7.621 3.215 1 97.88 26 CYS B N 1
ATOM 1645 C CA . CYS B 1 26 ? -25.469 7.16 3.645 1 97.88 26 CYS B CA 1
ATOM 1646 C C . CYS B 1 26 ? -26.188 8.234 4.445 1 97.88 26 CYS B C 1
ATOM 1648 O O . CYS B 1 26 ? -25.781 8.562 5.562 1 97.88 26 CYS B O 1
ATOM 1650 N N . ASP B 1 27 ? -27.25 8.703 4.078 1 96.38 27 ASP B N 1
ATOM 1651 C CA . ASP B 1 27 ? -28 9.758 4.758 1 96.38 27 ASP B CA 1
ATOM 1652 C C . ASP B 1 27 ? -28.797 9.203 5.93 1 96.38 27 ASP B C 1
ATOM 1654 O O . ASP B 1 27 ? -29.312 9.961 6.754 1 96.38 27 ASP B O 1
ATOM 1658 N N . HIS B 1 28 ? -28.906 7.961 5.852 1 97.31 28 HIS B N 1
ATOM 1659 C CA . HIS B 1 28 ? -29.688 7.336 6.922 1 97.31 28 HIS B CA 1
ATOM 1660 C C . HIS B 1 28 ? -28.859 7.238 8.203 1 97.31 28 HIS B C 1
ATOM 1662 O O . HIS B 1 28 ? -29.328 7.629 9.281 1 97.31 28 HIS B O 1
ATOM 1668 N N . CYS B 1 29 ? -27.672 6.672 8.18 1 97.69 29 CYS B N 1
ATOM 1669 C CA . CYS B 1 29 ? -26.906 6.484 9.406 1 97.69 29 CYS B CA 1
ATOM 1670 C C . CYS B 1 29 ? -25.734 7.461 9.477 1 97.69 29 CYS B C 1
ATOM 1672 O O . CYS B 1 29 ? -25.031 7.512 10.477 1 97.69 29 CYS B O 1
ATOM 1674 N N . GLY B 1 30 ? -25.453 8.195 8.375 1 96.75 30 GLY B N 1
ATOM 1675 C CA . GLY B 1 30 ? -24.438 9.227 8.375 1 96.75 30 GLY B CA 1
ATOM 1676 C C . GLY B 1 30 ? -23.062 8.703 7.977 1 96.75 30 GLY B C 1
ATOM 1677 O O . GLY B 1 30 ? -22.109 9.469 7.875 1 96.75 30 GLY B O 1
ATOM 1678 N N . THR B 1 31 ? -22.969 7.445 7.574 1 97.25 31 THR B N 1
ATOM 1679 C CA . THR B 1 31 ? -21.672 6.848 7.262 1 97.25 31 THR B CA 1
ATOM 1680 C C . THR B 1 31 ? -21.141 7.371 5.93 1 97.25 31 THR B C 1
ATOM 1682 O O . THR B 1 31 ? -21.891 7.48 4.957 1 97.25 31 THR B O 1
ATOM 1685 N N . ILE B 1 32 ? -19.875 7.809 5.93 1 97 32 ILE B N 1
ATOM 1686 C CA . ILE B 1 32 ? -19.141 8.141 4.711 1 97 32 ILE B CA 1
ATOM 1687 C C . ILE B 1 32 ? -18.25 6.969 4.309 1 97 32 ILE B C 1
ATOM 1689 O O . ILE B 1 32 ? -17.422 6.508 5.102 1 97 32 ILE B O 1
ATOM 1693 N N . HIS B 1 33 ? -18.375 6.426 3.086 1 96.75 33 HIS B N 1
ATOM 1694 C CA . HIS B 1 33 ? -17.609 5.273 2.627 1 96.75 33 HIS B CA 1
ATOM 1695 C C . HIS B 1 33 ? -16.422 5.707 1.778 1 96.75 33 HIS B C 1
ATOM 1697 O O . HIS B 1 33 ? -16.562 5.957 0.58 1 96.75 33 HIS B O 1
ATOM 1703 N N . TYR B 1 34 ? -15.305 5.691 2.453 1 95.38 34 TYR B N 1
ATOM 1704 C CA . TYR B 1 34 ? -14.062 6.035 1.773 1 95.38 34 TYR B CA 1
ATOM 1705 C C . TYR B 1 34 ? -13.516 4.844 0.999 1 95.38 34 TYR B C 1
ATOM 1707 O O . TYR B 1 34 ? -13.648 3.697 1.435 1 95.38 34 TYR B O 1
ATOM 1715 N N . GLN B 1 35 ? -12.945 5.082 -0.147 1 96 35 GLN B N 1
ATOM 1716 C CA . GLN B 1 35 ? -12.289 4.062 -0.957 1 96 35 GLN B CA 1
ATOM 1717 C C . GLN B 1 35 ? -10.781 4.266 -0.983 1 96 35 GLN B C 1
ATOM 1719 O O . GLN B 1 35 ? -10.297 5.402 -0.952 1 96 35 GLN B O 1
ATOM 1724 N N . ASN B 1 36 ? -10.086 3.246 -1.017 1 98.5 36 ASN B N 1
ATOM 1725 C CA . ASN B 1 36 ? -8.633 3.209 -1 1 98.5 36 ASN B CA 1
ATOM 1726 C C . ASN B 1 36 ? -8.086 2.156 -1.963 1 98.5 36 ASN B C 1
ATOM 1728 O O . ASN B 1 36 ? -8.633 1.057 -2.061 1 98.5 36 ASN B O 1
ATOM 1732 N N . PRO B 1 37 ? -7.051 2.516 -2.775 1 98.75 37 PRO B N 1
ATOM 1733 C CA . PRO B 1 37 ? -6.473 1.502 -3.662 1 98.75 37 PRO B CA 1
ATOM 1734 C C . PRO B 1 37 ? -6.086 0.223 -2.924 1 98.75 37 PRO B C 1
ATOM 1736 O O . PRO B 1 37 ? -5.695 0.275 -1.755 1 98.75 37 PRO B O 1
ATOM 1739 N N . ARG B 1 38 ? -6.176 -0.891 -3.611 1 98.69 38 ARG B N 1
ATOM 1740 C CA . ARG B 1 38 ? -5.875 -2.18 -2.996 1 98.69 38 ARG B CA 1
ATOM 1741 C C . ARG B 1 38 ? -4.398 -2.533 -3.162 1 98.69 38 ARG B C 1
ATOM 1743 O O . ARG B 1 38 ? -3.803 -2.256 -4.207 1 98.69 38 ARG B O 1
ATOM 1750 N N . ASN B 1 39 ? -3.854 -3.168 -2.139 1 98.94 39 ASN B N 1
ATOM 1751 C CA .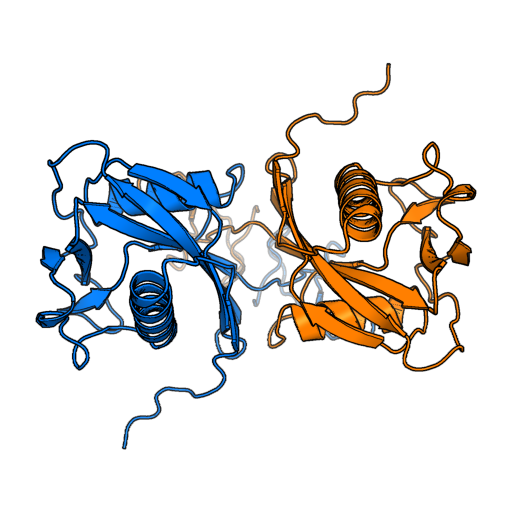 ASN B 1 39 ? -2.48 -3.662 -2.188 1 98.94 39 ASN B CA 1
ATOM 1752 C C . ASN B 1 39 ? -2.412 -5.07 -2.77 1 98.94 39 ASN B C 1
ATOM 1754 O O . ASN B 1 39 ? -3.121 -5.973 -2.314 1 98.94 39 ASN B O 1
ATOM 1758 N N . VAL B 1 40 ? -1.642 -5.242 -3.807 1 98.88 40 VAL B N 1
ATOM 1759 C CA . VAL B 1 40 ? -1.257 -6.543 -4.348 1 98.88 40 VAL B CA 1
ATOM 1760 C C . VAL B 1 40 ? 0.213 -6.816 -4.035 1 98.88 40 VAL B C 1
ATOM 1762 O O . VAL B 1 40 ? 1.089 -6.031 -4.402 1 98.88 40 VAL B O 1
ATOM 1765 N N . VAL B 1 41 ? 0.443 -7.91 -3.393 1 98.88 41 VAL B N 1
ATOM 1766 C CA . VAL B 1 41 ? 1.794 -8.156 -2.896 1 98.88 41 VAL B CA 1
ATOM 1767 C C . VAL B 1 41 ? 2.277 -9.523 -3.365 1 98.88 41 VAL B C 1
ATOM 1769 O O . VAL B 1 41 ? 1.486 -10.461 -3.486 1 98.88 41 VAL B O 1
ATOM 1772 N N . GLY B 1 42 ? 3.564 -9.602 -3.65 1 98.88 42 GLY B N 1
ATOM 1773 C CA . GLY B 1 42 ? 4.16 -10.859 -4.078 1 98.88 42 GLY B CA 1
ATOM 1774 C C . GLY B 1 42 ? 5.664 -10.906 -3.869 1 98.88 42 GLY B C 1
ATOM 1775 O O . GLY B 1 42 ? 6.219 -10.094 -3.131 1 98.88 42 GLY B O 1
ATOM 1776 N N . THR B 1 43 ? 6.305 -11.969 -4.418 1 98.94 43 THR B N 1
ATOM 1777 C CA . THR B 1 43 ? 7.75 -12.141 -4.281 1 98.94 43 THR B CA 1
ATOM 1778 C C . THR B 1 43 ? 8.391 -12.391 -5.645 1 98.94 43 THR B C 1
ATOM 1780 O O . THR B 1 43 ? 7.703 -12.734 -6.609 1 98.94 43 THR B O 1
ATOM 1783 N N . VAL B 1 44 ? 9.617 -12.047 -5.73 1 98.88 44 VAL B N 1
ATOM 1784 C CA . VAL B 1 44 ? 10.523 -12.609 -6.727 1 98.88 44 VAL B CA 1
ATOM 1785 C C . VAL B 1 44 ? 11.305 -13.773 -6.117 1 98.88 44 VAL B C 1
ATOM 1787 O O . VAL B 1 44 ? 12.406 -13.586 -5.594 1 98.88 44 VAL B O 1
ATOM 1790 N N . PRO B 1 45 ? 10.727 -14.938 -6.184 1 98.81 45 PRO B N 1
ATOM 1791 C CA . PRO B 1 45 ? 11.367 -16.078 -5.527 1 98.81 45 PRO B CA 1
ATOM 1792 C C . PRO B 1 45 ? 12.555 -16.625 -6.324 1 98.81 45 PRO B C 1
ATOM 1794 O O . PRO B 1 45 ? 12.422 -16.922 -7.512 1 98.81 45 PR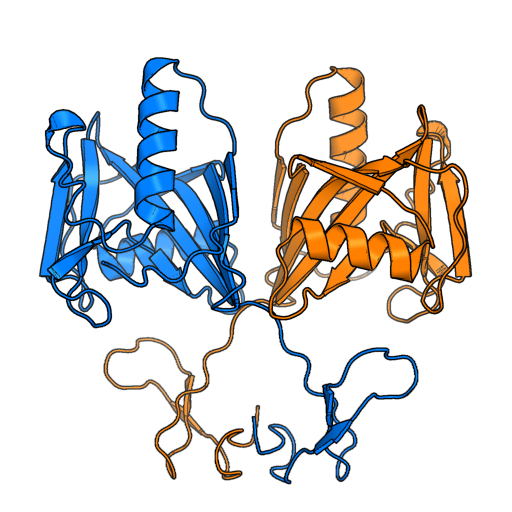O B O 1
ATOM 1797 N N . VAL B 1 46 ? 13.641 -16.828 -5.633 1 98.56 46 VAL B N 1
ATOM 1798 C CA . VAL B 1 46 ? 14.867 -17.219 -6.312 1 98.56 46 VAL B CA 1
ATOM 1799 C C . VAL B 1 46 ? 15.414 -18.5 -5.695 1 98.56 46 VAL B C 1
ATOM 1801 O O . VAL B 1 46 ? 15.414 -18.656 -4.473 1 98.56 46 VAL B O 1
ATOM 1804 N N . TRP B 1 47 ? 15.828 -19.422 -6.492 1 98.25 47 TRP B N 1
ATOM 1805 C CA . TRP B 1 47 ? 16.594 -20.609 -6.145 1 98.25 47 TRP B CA 1
ATOM 1806 C C . TRP B 1 47 ? 17.875 -20.688 -6.969 1 98.25 47 TRP B C 1
ATOM 1808 O O . TRP B 1 47 ? 17.828 -20.938 -8.172 1 98.25 47 TRP B O 1
ATOM 1818 N N . GLY B 1 48 ? 19.031 -20.484 -6.23 1 95.94 48 GLY B N 1
ATOM 1819 C CA . GLY B 1 48 ? 20.234 -20.344 -7.012 1 95.94 48 GLY B CA 1
ATOM 1820 C C . GLY B 1 48 ? 20.219 -19.141 -7.938 1 95.94 48 GLY B C 1
ATOM 1821 O O . GLY B 1 48 ? 20.062 -18 -7.484 1 95.94 48 GLY B O 1
ATOM 1822 N N . ASP B 1 49 ? 20.25 -19.438 -9.281 1 95.38 49 ASP B N 1
ATOM 1823 C CA . ASP B 1 49 ? 20.219 -18.344 -10.25 1 95.38 49 ASP B CA 1
ATOM 1824 C C . ASP B 1 49 ? 18.875 -18.297 -10.977 1 95.38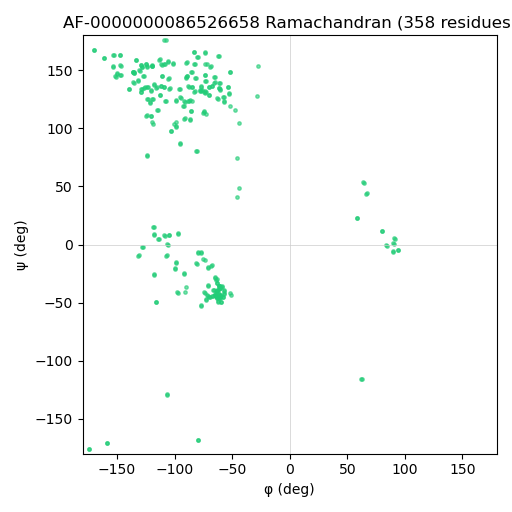 49 ASP B C 1
ATOM 1826 O O . ASP B 1 49 ? 18.688 -17.5 -11.906 1 95.38 49 ASP B O 1
ATOM 1830 N N . GLN B 1 50 ? 18 -19.094 -10.5 1 98.25 50 GLN B N 1
ATOM 1831 C CA . GLN B 1 50 ? 16.734 -19.203 -11.219 1 98.25 50 GLN B CA 1
ATOM 1832 C C . GLN B 1 50 ? 15.609 -18.484 -10.469 1 98.25 50 GLN B C 1
ATOM 1834 O O . GLN B 1 50 ? 15.68 -18.328 -9.25 1 98.25 50 GLN B O 1
ATOM 1839 N N . ILE B 1 51 ? 14.578 -18.109 -11.188 1 98.31 51 ILE B N 1
ATOM 1840 C CA . ILE B 1 51 ? 13.422 -17.438 -10.633 1 98.31 51 ILE B CA 1
ATOM 1841 C C . ILE B 1 51 ? 12.18 -18.312 -10.781 1 98.31 51 ILE B C 1
ATOM 1843 O O . ILE B 1 51 ? 11.992 -18.953 -11.82 1 98.31 51 ILE B O 1
ATOM 1847 N N . LEU B 1 52 ? 11.383 -18.422 -9.773 1 98.81 52 LEU B N 1
ATOM 1848 C CA . LEU B 1 52 ? 10.164 -19.234 -9.789 1 98.81 52 LEU B CA 1
ATOM 1849 C C . LEU B 1 52 ? 8.992 -18.422 -10.336 1 98.81 52 LEU B C 1
ATOM 1851 O O . LEU B 1 52 ? 8.734 -17.312 -9.875 1 98.81 52 LEU B O 1
ATOM 1855 N N . LEU B 1 53 ? 8.344 -18.922 -11.367 1 98.81 53 LEU B N 1
ATOM 1856 C CA . LEU B 1 53 ? 7.133 -18.312 -11.914 1 98.81 53 LEU B CA 1
ATOM 1857 C C . LEU B 1 53 ? 5.957 -19.266 -11.844 1 98.81 53 LEU B C 1
ATOM 1859 O O . LEU B 1 53 ? 6.148 -20.484 -11.766 1 98.81 53 LEU B O 1
ATOM 1863 N N . CYS B 1 54 ? 4.844 -18.734 -11.797 1 98.88 54 CYS B N 1
ATOM 1864 C CA . CYS B 1 54 ? 3.594 -19.484 -11.828 1 98.88 54 CYS B CA 1
ATOM 1865 C C . CYS B 1 54 ? 2.84 -19.234 -13.125 1 98.88 54 CYS B C 1
ATOM 1867 O O . CYS B 1 54 ? 2.742 -18.094 -13.586 1 98.88 54 CYS B O 1
ATOM 1869 N N . ARG B 1 55 ? 2.328 -20.25 -13.703 1 98.81 55 ARG B N 1
ATOM 1870 C CA . ARG B 1 55 ? 1.432 -20.125 -14.844 1 98.81 55 ARG B CA 1
ATOM 1871 C C . ARG B 1 55 ? -0.023 -20.047 -14.398 1 98.81 55 ARG B C 1
ATOM 1873 O O . ARG B 1 55 ? -0.522 -20.953 -13.734 1 98.81 55 ARG B O 1
ATOM 1880 N N . ARG B 1 56 ? -0.742 -18.969 -14.781 1 98.38 56 ARG B N 1
ATOM 1881 C CA . ARG B 1 56 ? -2.047 -18.656 -14.211 1 98.38 56 ARG B CA 1
ATOM 1882 C C . ARG B 1 56 ? -3.102 -19.656 -14.664 1 98.38 56 ARG B C 1
ATOM 1884 O O . ARG B 1 56 ? -3.186 -19.969 -15.852 1 98.38 56 ARG B O 1
ATOM 1891 N N . ALA B 1 57 ? -3.91 -20.094 -13.711 1 97.75 57 ALA B N 1
ATOM 1892 C CA . ALA B 1 57 ? -5.035 -20.984 -13.969 1 97.75 57 ALA B CA 1
ATOM 1893 C C . ALA B 1 57 ? -6.359 -20.234 -13.914 1 97.75 57 ALA B C 1
ATOM 1895 O O . ALA B 1 57 ? -7.426 -20.844 -13.797 1 97.75 57 ALA B O 1
ATOM 1896 N N . ILE B 1 58 ? -6.281 -18.953 -13.82 1 94.94 58 ILE B N 1
ATOM 1897 C CA . ILE B 1 58 ? -7.477 -18.125 -13.672 1 94.94 58 ILE B CA 1
ATOM 1898 C C . ILE B 1 58 ? -7.414 -16.938 -14.633 1 94.94 58 ILE B C 1
ATOM 1900 O O . ILE B 1 58 ? -6.336 -16.578 -15.102 1 94.94 58 ILE B O 1
ATOM 1904 N N . GLU B 1 59 ? -8.641 -16.406 -14.883 1 95.62 59 GLU B N 1
ATOM 1905 C CA . GLU B 1 59 ? -8.742 -15.172 -15.656 1 95.62 59 GLU B CA 1
ATOM 1906 C C . GLU B 1 59 ? -8.516 -13.945 -14.773 1 95.62 59 GLU B C 1
ATOM 1908 O O . GLU B 1 59 ? -8.727 -14.008 -13.562 1 95.62 59 GLU B O 1
ATOM 1913 N N . PRO B 1 60 ? -8.07 -12.766 -15.352 1 95 60 PRO B N 1
ATOM 1914 C CA . PRO B 1 60 ? -7.629 -12.602 -16.734 1 95 60 PRO B CA 1
ATOM 1915 C C . PRO B 1 60 ? -6.25 -13.211 -17 1 95 60 PRO B C 1
ATOM 1917 O O . PRO B 1 60 ? -5.52 -13.508 -16.047 1 95 60 PRO B O 1
ATOM 1920 N N . ARG B 1 61 ? -5.852 -13.383 -18.266 1 96.75 61 ARG B N 1
ATOM 1921 C CA . ARG B 1 61 ? -4.555 -13.836 -18.75 1 96.75 61 ARG B CA 1
ATOM 1922 C C . ARG B 1 61 ? -4.293 -15.289 -18.359 1 96.75 61 ARG B C 1
ATOM 1924 O O . ARG B 1 61 ? -3.215 -15.617 -17.859 1 96.75 61 ARG B O 1
ATOM 1931 N N . TYR B 1 62 ? -5.355 -16.141 -18.531 1 97.94 62 TYR B N 1
ATOM 1932 C CA . TYR B 1 62 ? -5.215 -17.578 -18.312 1 97.94 62 TYR B CA 1
ATOM 1933 C C . TYR B 1 62 ? -4.047 -18.141 -19.109 1 97.94 62 TYR B C 1
ATOM 1935 O O . TYR B 1 62 ? -3.904 -17.844 -20.297 1 97.94 62 TYR B O 1
ATOM 1943 N N . GLY B 1 63 ? -3.207 -18.859 -18.453 1 98.56 63 GLY B N 1
ATOM 1944 C CA . GLY B 1 63 ? -2.123 -19.531 -19.156 1 98.56 63 GLY B CA 1
ATOM 1945 C C . GLY B 1 63 ? -0.866 -18.688 -19.266 1 98.56 63 GLY B C 1
ATOM 1946 O O . GLY B 1 63 ? 0.164 -19.156 -19.75 1 98.56 63 GLY B O 1
ATOM 1947 N N . PHE B 1 64 ? -0.901 -17.453 -18.844 1 98.81 64 PHE B N 1
ATOM 1948 C CA . PHE B 1 64 ? 0.274 -16.594 -18.844 1 98.81 64 PHE B CA 1
ATOM 1949 C C . PHE B 1 64 ? 1.048 -16.719 -17.547 1 98.81 64 PHE B C 1
ATOM 1951 O O . PHE B 1 64 ? 0.494 -17.125 -16.516 1 98.81 64 PHE B O 1
ATOM 1958 N N . TRP B 1 65 ? 2.311 -16.391 -17.609 1 98.88 65 TRP B N 1
ATOM 1959 C CA . TRP B 1 65 ? 3.201 -16.531 -16.469 1 98.88 65 TRP B CA 1
ATOM 1960 C C . TRP B 1 65 ? 3.199 -15.266 -15.617 1 98.88 65 TRP B C 1
ATOM 1962 O O . TRP B 1 65 ? 3.07 -14.156 -16.141 1 98.88 65 TRP B O 1
ATOM 1972 N N . THR B 1 66 ? 3.326 -15.461 -14.352 1 98.88 66 THR B N 1
ATOM 1973 C CA . THR B 1 66 ? 3.363 -14.352 -13.406 1 98.88 66 THR B CA 1
ATOM 1974 C C . THR B 1 66 ? 4.262 -14.688 -12.219 1 98.88 66 THR B C 1
ATOM 1976 O O . THR B 1 66 ? 4.719 -15.82 -12.078 1 98.88 66 THR B O 1
ATOM 1979 N N . LEU B 1 67 ? 4.676 -13.711 -11.461 1 98.94 67 LEU B N 1
ATOM 1980 C CA . LEU B 1 67 ? 5.211 -13.898 -10.117 1 98.94 67 LEU B CA 1
ATOM 1981 C C . LEU B 1 67 ? 4.094 -14.234 -9.133 1 98.94 67 LEU B C 1
ATOM 1983 O O . LEU B 1 67 ? 2.979 -13.727 -9.258 1 98.94 67 LEU B O 1
ATOM 1987 N N . PRO B 1 68 ? 4.379 -15.164 -8.188 1 98.81 68 PRO B N 1
ATOM 1988 C CA . PRO B 1 68 ? 3.334 -15.383 -7.188 1 98.81 68 PRO B CA 1
ATOM 1989 C C . PRO B 1 68 ? 2.959 -14.109 -6.438 1 98.81 68 PRO B C 1
ATOM 1991 O O . PRO B 1 68 ? 3.824 -13.461 -5.836 1 98.81 68 PRO B O 1
ATOM 1994 N N . ALA B 1 69 ? 1.743 -13.758 -6.477 1 98.69 69 ALA B N 1
ATOM 1995 C CA . ALA B 1 69 ? 1.249 -12.516 -5.879 1 98.69 69 ALA B CA 1
ATOM 1996 C C . ALA B 1 69 ? -0.262 -12.57 -5.672 1 98.69 69 ALA B C 1
ATOM 1998 O O . ALA B 1 69 ? -0.949 -13.391 -6.289 1 98.69 69 ALA B O 1
ATOM 1999 N N . GLY B 1 70 ? -0.78 -11.742 -4.828 1 97.81 70 GLY B N 1
ATOM 2000 C CA . GLY B 1 70 ? -2.205 -11.609 -4.566 1 97.81 70 GLY B CA 1
ATOM 2001 C C . GLY B 1 70 ? -2.537 -10.461 -3.631 1 97.81 70 GLY B C 1
ATOM 2002 O O . GLY B 1 70 ? -1.653 -9.695 -3.242 1 97.81 70 GLY B O 1
ATOM 2003 N N . PHE B 1 71 ? -3.783 -10.383 -3.326 1 98.06 71 PHE B N 1
ATOM 2004 C CA . PHE B 1 71 ? -4.25 -9.289 -2.479 1 98.06 71 PHE B CA 1
ATOM 2005 C C . PHE B 1 71 ? -3.828 -9.508 -1.03 1 98.06 71 PHE B C 1
ATOM 2007 O O . PHE B 1 71 ? -3.768 -10.648 -0.563 1 98.06 71 PHE B O 1
ATOM 2014 N N . MET B 1 72 ? -3.535 -8.391 -0.34 1 98.56 72 MET B N 1
ATOM 2015 C CA . MET B 1 72 ? -3.26 -8.445 1.093 1 98.56 72 MET B CA 1
ATOM 2016 C C . MET B 1 72 ? -4.52 -8.805 1.876 1 98.56 72 MET B C 1
ATOM 2018 O O . MET B 1 72 ? -5.633 -8.547 1.417 1 98.56 72 MET B O 1
ATOM 2022 N N . GLU B 1 73 ? -4.297 -9.398 3.02 1 97.81 73 GLU B N 1
ATOM 2023 C CA . GLU B 1 73 ? -5.348 -9.656 3.998 1 97.81 73 GLU B CA 1
ATOM 2024 C C . GLU B 1 73 ? -5.191 -8.773 5.227 1 97.81 73 GLU B C 1
ATOM 2026 O O . GLU B 1 73 ? -4.082 -8.336 5.551 1 97.81 73 GLU B O 1
ATOM 2031 N N . MET B 1 74 ? -6.355 -8.562 5.918 1 96.75 74 MET B N 1
ATOM 2032 C CA . MET B 1 74 ? -6.305 -7.777 7.148 1 96.75 74 MET B CA 1
ATOM 2033 C C . MET B 1 74 ? -5.406 -8.445 8.18 1 96.75 74 MET B C 1
ATOM 2035 O O . MET B 1 74 ? -5.387 -9.672 8.305 1 96.75 74 MET B O 1
ATOM 2039 N N . GLY B 1 75 ? -4.617 -7.621 8.883 1 96.56 75 GLY B N 1
ATOM 2040 C CA . GLY B 1 75 ? -3.859 -8.109 10.023 1 96.56 75 GLY B CA 1
ATOM 2041 C C . GLY B 1 75 ? -2.479 -8.617 9.648 1 96.56 75 GLY B C 1
ATOM 2042 O O . GLY B 1 75 ? -1.711 -9.039 10.516 1 96.56 75 GLY B O 1
ATOM 2043 N N . GLU B 1 76 ? -2.115 -8.547 8.43 1 97.88 76 GLU B N 1
ATOM 2044 C CA . GLU B 1 76 ? -0.794 -9.031 8.031 1 97.88 76 GLU B CA 1
ATOM 2045 C C . GLU B 1 76 ? 0.088 -7.883 7.551 1 97.88 76 GLU B C 1
ATOM 2047 O O . GLU B 1 76 ? -0.414 -6.816 7.191 1 97.88 76 GLU B O 1
ATOM 2052 N N . THR B 1 77 ? 1.384 -8.094 7.57 1 98.75 77 THR B N 1
ATOM 2053 C CA . THR B 1 77 ? 2.332 -7.176 6.945 1 98.75 77 THR B CA 1
ATOM 2054 C C . THR B 1 77 ? 2.457 -7.469 5.453 1 98.75 77 THR B C 1
ATOM 2056 O O . THR B 1 77 ? 2.02 -8.523 4.98 1 98.75 77 THR B O 1
ATOM 2059 N N . THR B 1 78 ? 3.031 -6.578 4.746 1 98.88 78 THR B N 1
ATOM 2060 C CA . THR B 1 78 ? 3.25 -6.785 3.318 1 98.88 78 THR B CA 1
ATOM 2061 C C . THR B 1 78 ? 4.152 -7.992 3.078 1 98.88 78 THR B C 1
ATOM 2063 O O . THR B 1 78 ? 3.912 -8.781 2.16 1 98.88 78 THR B O 1
ATOM 2066 N N . ALA B 1 79 ? 5.168 -8.195 3.908 1 98.88 79 ALA B N 1
ATOM 2067 C CA . ALA B 1 79 ? 6.07 -9.336 3.775 1 98.88 79 ALA B CA 1
ATOM 2068 C C . ALA B 1 79 ? 5.34 -10.641 4.066 1 98.88 79 ALA B C 1
ATOM 2070 O O . ALA B 1 79 ? 5.523 -11.633 3.352 1 98.88 79 ALA B O 1
ATOM 2071 N N . GLU B 1 80 ? 4.551 -10.625 5.125 1 98.56 80 GLU B N 1
ATOM 2072 C CA . GLU B 1 80 ? 3.771 -11.812 5.465 1 98.56 80 GLU B CA 1
ATOM 2073 C C . GLU B 1 80 ? 2.814 -12.188 4.336 1 98.56 80 GLU B C 1
ATOM 2075 O O . GLU B 1 80 ? 2.674 -13.359 3.998 1 98.56 80 GLU B O 1
ATOM 2080 N N . ALA B 1 81 ? 2.16 -11.203 3.816 1 98.75 81 ALA B N 1
ATOM 2081 C CA . ALA B 1 81 ? 1.231 -11.43 2.713 1 98.75 81 ALA B CA 1
ATOM 2082 C C . ALA B 1 81 ? 1.954 -11.992 1.494 1 98.75 81 ALA B C 1
ATOM 2084 O O . ALA B 1 81 ? 1.464 -12.922 0.85 1 98.75 81 ALA B O 1
ATOM 2085 N N . ALA B 1 82 ? 3.127 -11.438 1.192 1 98.88 82 ALA B N 1
ATOM 2086 C CA . ALA B 1 82 ? 3.916 -11.906 0.056 1 98.88 82 ALA B CA 1
ATOM 2087 C C . ALA B 1 82 ? 4.297 -13.367 0.223 1 98.88 82 ALA B C 1
ATOM 2089 O O . ALA B 1 82 ? 4.191 -14.156 -0.721 1 98.88 82 ALA B O 1
ATOM 2090 N N . ALA B 1 83 ? 4.715 -13.703 1.418 1 98.69 83 ALA B N 1
ATOM 2091 C CA . ALA B 1 83 ? 5.082 -15.086 1.71 1 98.69 83 ALA B CA 1
ATOM 2092 C C . ALA B 1 83 ? 3.871 -16.016 1.608 1 98.69 83 ALA B C 1
ATOM 2094 O O . ALA B 1 83 ? 3.967 -17.109 1.062 1 98.69 83 ALA B O 1
ATOM 2095 N N . ARG B 1 84 ? 2.773 -15.555 2.162 1 98.12 84 ARG B N 1
ATOM 2096 C CA . ARG B 1 84 ? 1.552 -16.359 2.119 1 98.12 84 ARG B CA 1
ATOM 2097 C C . ARG B 1 84 ? 1.134 -16.641 0.68 1 98.12 84 ARG B C 1
ATOM 2099 O O . ARG B 1 84 ? 0.829 -17.781 0.332 1 98.12 84 ARG B O 1
ATOM 2106 N N . GLU B 1 85 ? 1.077 -15.602 -0.182 1 98.25 85 GLU B N 1
ATOM 2107 C CA . GLU B 1 85 ? 0.688 -15.766 -1.579 1 98.25 85 GLU B CA 1
ATOM 2108 C C . GLU B 1 85 ? 1.646 -16.703 -2.312 1 98.25 85 GLU B C 1
ATOM 2110 O O . GLU B 1 85 ? 1.235 -17.453 -3.205 1 98.25 85 GLU B O 1
ATOM 2115 N N . THR B 1 86 ? 2.975 -16.625 -1.999 1 98.69 86 THR B N 1
ATOM 2116 C CA . THR B 1 86 ? 3.969 -17.5 -2.611 1 98.69 86 THR B CA 1
ATOM 2117 C C . THR B 1 86 ? 3.701 -18.953 -2.254 1 98.69 86 THR B C 1
ATOM 2119 O O . THR B 1 86 ? 3.777 -19.844 -3.115 1 98.69 86 THR B O 1
ATOM 2122 N N . LEU B 1 87 ? 3.314 -19.125 -1.023 1 98.06 87 LEU B N 1
ATOM 2123 C CA . LEU B 1 87 ? 2.971 -20.469 -0.581 1 98.06 87 LEU B CA 1
ATOM 2124 C C . LEU B 1 87 ? 1.678 -20.938 -1.237 1 98.06 87 LEU B C 1
ATOM 2126 O O . LEU B 1 87 ? 1.598 -22.078 -1.715 1 98.06 87 LEU B O 1
ATOM 2130 N N . GLU B 1 88 ? 0.65 -20.141 -1.291 1 96.88 88 GLU B N 1
ATOM 2131 C CA . GLU B 1 88 ? -0.663 -20.484 -1.821 1 96.88 88 GLU B CA 1
ATOM 2132 C C . GLU B 1 88 ? -0.591 -20.797 -3.314 1 96.88 88 GLU B C 1
ATOM 2134 O O . GLU B 1 88 ? -1.192 -21.766 -3.787 1 96.88 88 GLU B O 1
ATOM 2139 N N . GLU B 1 89 ? 0.151 -19.969 -4.07 1 97.75 89 GLU B N 1
ATOM 2140 C CA . GLU B 1 89 ? 0.103 -20.078 -5.527 1 97.75 89 GLU B CA 1
ATOM 2141 C C . GLU B 1 89 ? 1.189 -21.016 -6.047 1 97.75 89 GLU B C 1
ATOM 2143 O O . GLU B 1 89 ? 1.044 -21.594 -7.121 1 97.75 89 GLU B O 1
ATOM 2148 N N . ALA B 1 90 ? 2.322 -21.203 -5.301 1 98.5 90 ALA B N 1
ATOM 2149 C CA . ALA B 1 90 ? 3.463 -21.953 -5.84 1 98.5 90 ALA B CA 1
ATOM 2150 C C . ALA B 1 90 ? 3.891 -23.062 -4.895 1 98.5 90 ALA B C 1
ATOM 2152 O O . ALA B 1 90 ? 4.812 -23.828 -5.199 1 98.5 90 ALA B O 1
ATOM 2153 N N . GLY B 1 91 ? 3.23 -23.172 -3.719 1 98.12 91 GLY B N 1
ATOM 2154 C CA . GLY B 1 91 ? 3.648 -24.156 -2.742 1 98.12 91 GLY B CA 1
ATOM 2155 C C . GLY B 1 91 ? 5.086 -24 -2.293 1 98.12 91 GLY B C 1
ATOM 2156 O O . GLY B 1 91 ? 5.738 -24.969 -1.9 1 98.12 91 GLY B O 1
ATOM 2157 N N . ALA B 1 92 ? 5.594 -22.812 -2.441 1 98.31 92 ALA B N 1
ATOM 2158 C CA . ALA B 1 92 ? 7.004 -22.547 -2.168 1 98.31 92 ALA B CA 1
ATOM 2159 C C . ALA B 1 92 ? 7.18 -21.812 -0.845 1 98.31 92 ALA B C 1
ATOM 2161 O O . ALA B 1 92 ? 6.441 -20.875 -0.552 1 98.31 92 ALA B O 1
ATOM 2162 N N . ARG B 1 93 ? 8.109 -22.281 -0.096 1 98.12 93 ARG B N 1
ATOM 2163 C CA . ARG B 1 93 ? 8.5 -21.578 1.129 1 98.12 93 ARG B CA 1
ATOM 2164 C C . ARG B 1 93 ? 9.695 -20.672 0.889 1 98.12 93 ARG B C 1
ATOM 2166 O O . ARG B 1 93 ? 10.68 -21.078 0.264 1 98.12 93 ARG B O 1
ATOM 2173 N N . VAL B 1 94 ? 9.555 -19.422 1.414 1 98.56 94 VAL B N 1
ATOM 2174 C CA . VAL B 1 94 ? 10.594 -18.453 1.079 1 98.56 94 VAL B CA 1
ATOM 2175 C C . VAL B 1 94 ? 10.992 -17.672 2.326 1 98.56 94 VAL B C 1
ATOM 2177 O O . VAL B 1 94 ? 10.195 -17.531 3.26 1 98.56 94 VAL B O 1
ATOM 2180 N N . GLU B 1 95 ? 12.234 -17.281 2.359 1 98.44 95 GLU B N 1
ATOM 2181 C CA . GLU B 1 95 ? 12.695 -16.188 3.191 1 98.44 95 GLU B CA 1
ATOM 2182 C C . GLU B 1 95 ? 12.531 -14.844 2.473 1 98.44 95 GLU B C 1
ATOM 2184 O O . GLU B 1 95 ? 13.266 -14.547 1.527 1 98.44 95 GLU B O 1
ATOM 2189 N N . VAL B 1 96 ? 11.547 -14.086 2.938 1 98.56 96 VAL B N 1
ATOM 2190 C CA . VAL B 1 96 ? 11.312 -12.781 2.32 1 98.56 96 VAL B CA 1
ATOM 2191 C C . VAL B 1 96 ? 12.414 -11.812 2.725 1 98.56 96 VAL B C 1
ATOM 2193 O O . VAL B 1 96 ? 12.773 -11.719 3.902 1 98.56 96 VAL B O 1
ATOM 2196 N N . GLN B 1 97 ? 12.969 -11.148 1.794 1 97.75 97 GLN B N 1
ATOM 2197 C CA . GLN B 1 97 ? 14.055 -10.195 2.006 1 97.75 97 GLN B CA 1
ATOM 2198 C C . GLN B 1 97 ? 13.562 -8.758 1.861 1 97.75 97 GLN B C 1
ATOM 2200 O O . GLN B 1 97 ? 12.594 -8.359 2.508 1 97.75 97 GLN B O 1
ATOM 2205 N N . ASN B 1 98 ? 14.242 -7.965 1.064 1 97.38 98 ASN B N 1
ATOM 2206 C CA . ASN B 1 98 ? 13.93 -6.543 0.983 1 97.38 98 ASN B CA 1
ATOM 2207 C C . ASN B 1 98 ? 12.805 -6.27 -0.006 1 97.38 98 ASN B C 1
ATOM 2209 O O . ASN B 1 98 ? 12.648 -6.988 -0.995 1 97.38 98 ASN B O 1
ATOM 2213 N N . LEU B 1 99 ? 12.031 -5.203 0.32 1 98.81 99 LEU B N 1
ATOM 2214 C CA . LEU B 1 99 ? 11.148 -4.656 -0.708 1 98.81 99 LEU B CA 1
ATOM 2215 C C . LEU B 1 99 ? 11.93 -4.336 -1.978 1 98.81 99 LEU B C 1
ATOM 2217 O O . LEU B 1 99 ? 13.023 -3.777 -1.912 1 98.81 99 LEU B O 1
ATOM 2221 N N . PHE B 1 100 ? 11.328 -4.734 -3.08 1 98.81 100 PHE B N 1
ATOM 2222 C CA . PHE B 1 100 ? 12.086 -4.602 -4.316 1 98.81 100 PHE B CA 1
ATOM 2223 C C . PHE B 1 100 ? 11.414 -3.617 -5.266 1 98.81 100 PHE B C 1
ATOM 2225 O O . PHE B 1 100 ? 12.062 -2.727 -5.812 1 98.81 100 PHE B O 1
ATOM 2232 N N . THR B 1 101 ? 10.109 -3.818 -5.473 1 98.81 101 THR B N 1
ATOM 2233 C CA . THR B 1 101 ? 9.406 -2.896 -6.359 1 98.81 101 THR B CA 1
ATOM 2234 C C . THR B 1 101 ? 8.109 -2.414 -5.723 1 98.81 101 THR B C 1
ATOM 2236 O O . THR B 1 101 ? 7.449 -3.164 -5.004 1 98.81 101 THR B O 1
ATOM 2239 N N . LEU B 1 102 ? 7.809 -1.224 -5.891 1 98.88 102 LEU B N 1
ATOM 2240 C CA . LEU B 1 102 ? 6.496 -0.616 -5.691 1 98.88 102 LEU B CA 1
ATOM 2241 C C . LEU B 1 102 ? 5.984 0.007 -6.988 1 98.88 102 LEU B C 1
ATOM 2243 O O . LEU B 1 102 ? 6.523 1.014 -7.453 1 98.88 102 LEU B O 1
ATOM 2247 N N . LEU B 1 103 ? 4.965 -0.572 -7.574 1 98.88 103 LEU B N 1
ATOM 2248 C CA . LEU B 1 103 ? 4.418 -0.127 -8.852 1 98.88 103 LEU B CA 1
ATOM 2249 C C . LEU B 1 103 ? 2.949 0.253 -8.711 1 98.88 103 LEU B C 1
ATOM 2251 O O . LEU B 1 103 ? 2.131 -0.561 -8.273 1 98.88 103 LEU B O 1
ATOM 2255 N N . ASN B 1 104 ? 2.67 1.468 -9.055 1 98.81 104 ASN B N 1
ATOM 2256 C CA . ASN B 1 104 ? 1.292 1.947 -9.039 1 98.81 104 ASN B CA 1
ATOM 2257 C C . ASN B 1 104 ? 0.563 1.601 -10.336 1 98.81 104 ASN B C 1
ATOM 2259 O O . ASN B 1 104 ? 1.126 1.734 -11.422 1 98.81 104 ASN B O 1
ATOM 2263 N N . VAL B 1 105 ? -0.604 1.142 -10.164 1 98.44 105 VAL B N 1
ATOM 2264 C CA . VAL B 1 105 ? -1.488 0.907 -11.297 1 98.44 105 VAL B CA 1
ATOM 2265 C C . VAL B 1 105 ? -2.793 1.677 -11.102 1 98.44 105 VAL B C 1
ATOM 2267 O O . VAL B 1 105 ? -3.836 1.083 -10.82 1 98.44 105 VAL B O 1
ATOM 2270 N N . PRO B 1 106 ? -2.787 2.99 -11.328 1 97.81 106 PRO B N 1
ATOM 2271 C CA . PRO B 1 106 ? -3.891 3.865 -10.93 1 97.81 106 PRO B CA 1
ATOM 2272 C C . PRO B 1 106 ? -5.199 3.527 -11.633 1 97.81 106 PRO B C 1
ATOM 2274 O O . PRO B 1 106 ? -6.277 3.662 -11.047 1 97.81 106 PRO B O 1
ATOM 2277 N N . HIS B 1 107 ? -5.145 3.074 -12.859 1 96.5 107 HIS B N 1
ATOM 2278 C CA . HIS B 1 107 ? -6.367 2.881 -13.633 1 96.5 107 HIS B CA 1
ATOM 2279 C C . HIS B 1 107 ? -7.168 1.697 -13.102 1 96.5 107 HIS B C 1
ATOM 2281 O O . HIS B 1 107 ? -8.367 1.58 -13.375 1 96.5 107 HIS B O 1
ATOM 2287 N N . VAL B 1 108 ? -6.547 0.822 -12.375 1 97.06 108 VAL B N 1
ATOM 2288 C CA . VAL B 1 108 ? -7.293 -0.269 -11.758 1 97.06 108 VAL B CA 1
ATOM 2289 C C . VAL B 1 108 ? -7.266 -0.118 -10.234 1 97.06 108 VAL B C 1
ATOM 2291 O O . VAL B 1 108 ? -7.633 -1.043 -9.508 1 97.06 108 VAL B O 1
ATOM 2294 N N . HIS B 1 109 ? -6.715 0.944 -9.695 1 97.75 109 HIS B N 1
ATOM 2295 C CA . HIS B 1 109 ? -6.715 1.32 -8.281 1 97.75 109 HIS B CA 1
ATOM 2296 C C . HIS B 1 109 ? -5.965 0.296 -7.438 1 97.75 109 HIS B C 1
ATOM 2298 O O . HIS B 1 109 ? -6.48 -0.182 -6.426 1 97.75 109 HIS B O 1
ATOM 2304 N N . GLN B 1 110 ? -4.699 0.044 -7.887 1 98.56 110 GLN B N 1
ATOM 2305 C CA . GLN B 1 110 ? -3.891 -0.937 -7.168 1 98.56 110 GLN B CA 1
ATOM 2306 C C . GLN B 1 110 ? -2.465 -0.431 -6.965 1 98.56 110 GLN B C 1
ATOM 2308 O O . GLN B 1 110 ? -1.965 0.369 -7.758 1 98.56 110 GLN B O 1
ATOM 2313 N N . VAL B 1 111 ? -1.879 -0.831 -5.898 1 98.94 111 VAL B N 1
ATOM 2314 C CA . VAL B 1 111 ? -0.454 -0.708 -5.613 1 98.94 111 VAL B CA 1
ATOM 2315 C C . VAL B 1 111 ? 0.178 -2.096 -5.527 1 98.94 111 VAL B C 1
ATOM 2317 O O . VAL B 1 111 ? -0.186 -2.896 -4.664 1 98.94 111 VAL B O 1
ATOM 2320 N N . HIS B 1 112 ? 1.097 -2.395 -6.445 1 98.94 112 HIS B N 1
ATOM 2321 C CA . HIS B 1 112 ? 1.792 -3.678 -6.465 1 98.94 112 HIS B CA 1
ATOM 2322 C C . HIS B 1 112 ? 3.129 -3.59 -5.734 1 98.94 112 HIS B C 1
ATOM 2324 O O . HIS B 1 112 ? 3.936 -2.701 -6.016 1 98.94 112 HIS B O 1
ATOM 2330 N N . LEU B 1 113 ? 3.346 -4.457 -4.797 1 98.94 113 LEU B N 1
ATOM 2331 C CA . LEU B 1 113 ? 4.609 -4.574 -4.078 1 98.94 113 LEU B CA 1
ATOM 2332 C C . LEU B 1 113 ? 5.215 -5.961 -4.27 1 98.94 113 LEU B C 1
ATOM 2334 O O . LEU B 1 113 ? 4.562 -6.973 -3.998 1 98.94 113 LEU B O 1
ATOM 2338 N N . PHE B 1 114 ? 6.438 -6.039 -4.719 1 98.94 114 PHE B N 1
ATOM 2339 C CA . PHE B 1 114 ? 7.148 -7.309 -4.789 1 98.94 114 PHE B CA 1
ATOM 2340 C C . PHE B 1 114 ? 8.383 -7.285 -3.895 1 98.94 114 PHE B C 1
ATOM 2342 O O . PHE B 1 114 ? 9.109 -6.289 -3.852 1 98.94 114 PHE B O 1
ATOM 2349 N N . TYR B 1 115 ? 8.641 -8.32 -3.199 1 98.94 115 TYR B N 1
ATOM 2350 C CA . TYR B 1 115 ? 9.812 -8.523 -2.355 1 98.94 115 TYR B CA 1
ATOM 2351 C C . TYR B 1 115 ? 10.789 -9.492 -3.004 1 98.94 115 TYR B C 1
ATOM 2353 O O . TYR B 1 115 ? 10.375 -10.453 -3.658 1 98.94 115 TYR B O 1
ATOM 2361 N N . LEU B 1 116 ? 12.039 -9.18 -2.807 1 98.75 116 LEU B N 1
ATOM 2362 C CA . LEU B 1 116 ? 13.008 -10.242 -3.047 1 98.75 116 LEU B CA 1
ATOM 2363 C C . LEU B 1 116 ? 12.82 -11.383 -2.049 1 98.75 116 LEU B C 1
ATOM 2365 O O . LEU B 1 116 ? 12.547 -11.141 -0.872 1 98.75 116 LEU B O 1
ATOM 2369 N N . ALA B 1 117 ? 12.953 -12.594 -2.592 1 98.75 117 ALA B N 1
ATOM 2370 C CA . ALA B 1 117 ? 12.781 -13.75 -1.719 1 98.75 117 ALA B CA 1
ATOM 2371 C C . ALA B 1 117 ? 13.672 -14.906 -2.154 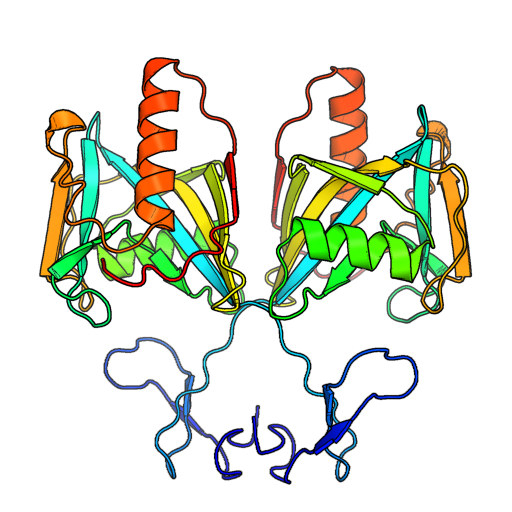1 98.75 117 ALA B C 1
ATOM 2373 O O . ALA B 1 117 ? 13.898 -15.109 -3.352 1 98.75 117 ALA B O 1
ATOM 2374 N N . ARG B 1 118 ? 14.109 -15.609 -1.185 1 98.38 118 ARG B N 1
ATOM 2375 C CA . ARG B 1 118 ? 14.898 -16.812 -1.438 1 98.38 118 ARG B CA 1
ATOM 2376 C C . ARG B 1 118 ? 14.133 -18.062 -1.025 1 98.38 118 ARG B C 1
ATOM 2378 O O . ARG B 1 118 ? 13.633 -18.141 0.097 1 98.38 118 ARG B O 1
ATOM 2385 N N . LEU B 1 119 ? 14.047 -19.047 -1.947 1 98.38 119 LEU B N 1
ATOM 2386 C CA . LEU B 1 119 ? 13.461 -20.328 -1.556 1 98.38 119 LEU B CA 1
ATOM 2387 C C . LEU B 1 119 ? 14.266 -20.984 -0.438 1 98.38 119 LEU B C 1
ATOM 2389 O O . LEU B 1 119 ? 15.5 -20.984 -0.481 1 98.38 119 LEU B O 1
ATOM 2393 N N . THR B 1 120 ? 13.578 -21.469 0.536 1 97.56 120 THR B N 1
ATOM 2394 C CA . THR B 1 120 ? 14.25 -22.141 1.646 1 97.56 120 THR B CA 1
ATOM 2395 C C . THR B 1 120 ? 14.203 -23.656 1.473 1 97.56 120 THR B C 1
ATOM 2397 O O . THR B 1 120 ? 14.867 -24.391 2.207 1 97.56 120 THR B O 1
ATOM 2400 N N . ASP B 1 121 ? 13.336 -24.062 0.597 1 91.88 121 ASP B N 1
ATOM 2401 C CA . ASP B 1 121 ? 13.125 -25.453 0.212 1 91.88 121 ASP B CA 1
ATOM 2402 C C . ASP B 1 121 ? 13.008 -25.594 -1.304 1 91.88 121 ASP B C 1
ATOM 2404 O O . ASP B 1 121 ? 12.414 -24.75 -1.965 1 91.88 121 ASP B O 1
ATOM 2408 N N . PRO B 1 122 ? 13.609 -26.625 -1.829 1 90.62 122 PRO B N 1
ATOM 2409 C CA . PRO B 1 122 ? 13.531 -26.781 -3.283 1 90.62 122 PRO B CA 1
ATOM 2410 C C . PRO B 1 122 ? 12.148 -27.25 -3.746 1 90.62 122 PRO B C 1
ATOM 2412 O O . PRO B 1 122 ? 11.867 -27.25 -4.945 1 90.62 122 PRO B O 1
ATOM 2415 N N . ALA B 1 123 ? 11.445 -27.656 -2.811 1 95.38 123 ALA B N 1
ATOM 2416 C CA . ALA B 1 123 ? 10.125 -28.172 -3.166 1 95.38 123 ALA B CA 1
ATOM 2417 C C . ALA B 1 123 ? 9.141 -27.031 -3.439 1 95.38 123 ALA B C 1
ATOM 2419 O O . ALA B 1 123 ? 9.141 -26.031 -2.732 1 95.38 123 ALA B O 1
ATOM 2420 N N . PHE B 1 124 ? 8.43 -27.109 -4.504 1 97.06 124 PHE B N 1
ATOM 2421 C CA . PHE B 1 124 ? 7.324 -26.25 -4.879 1 97.06 124 PHE B CA 1
ATOM 2422 C C . PHE B 1 124 ? 6.266 -27.016 -5.656 1 97.06 124 PHE B C 1
ATOM 2424 O O . PHE B 1 124 ? 6.555 -28.078 -6.227 1 97.06 124 PHE B O 1
ATOM 2431 N N . GLU B 1 125 ? 5.062 -26.531 -5.574 1 97.56 125 GLU B N 1
ATOM 2432 C CA . GLU B 1 125 ? 3.951 -27.172 -6.273 1 97.56 125 GLU B CA 1
ATOM 2433 C C . GLU B 1 125 ? 2.873 -26.156 -6.641 1 97.56 125 GLU B C 1
ATOM 2435 O O . GLU B 1 125 ? 2.582 -25.234 -5.863 1 97.56 125 GLU B O 1
ATOM 2440 N N . ALA B 1 126 ? 2.285 -26.375 -7.766 1 97.62 126 ALA B N 1
ATOM 2441 C CA . ALA B 1 126 ? 1.211 -25.5 -8.211 1 97.62 126 ALA B CA 1
ATOM 2442 C C . ALA B 1 126 ? 0.025 -25.547 -7.246 1 97.62 126 ALA B C 1
ATOM 2444 O O . ALA B 1 126 ? -0.45 -26.625 -6.898 1 97.62 126 ALA B O 1
ATOM 2445 N N . GLY B 1 127 ? -0.377 -24.328 -6.754 1 94.81 127 GLY B N 1
ATOM 2446 C CA . GLY B 1 127 ? -1.626 -24.25 -6.012 1 94.81 127 GLY B CA 1
ATOM 2447 C C . GLY B 1 127 ? -2.85 -24.219 -6.906 1 94.81 127 GLY B C 1
ATOM 2448 O O . GLY B 1 127 ? -2.744 -24.406 -8.117 1 94.81 127 GLY B O 1
ATOM 2449 N N . GLU B 1 128 ? -3.973 -23.922 -6.371 1 92.19 128 GLU B N 1
ATOM 2450 C CA . GLU B 1 128 ? -5.254 -23.953 -7.066 1 92.19 128 GLU B CA 1
ATOM 2451 C C . GLU B 1 128 ? -5.305 -22.906 -8.18 1 92.19 128 GLU B C 1
ATOM 2453 O O . GLU B 1 128 ? -5.965 -23.125 -9.203 1 92.19 128 GLU B O 1
ATOM 2458 N N . GLU B 1 129 ? -4.555 -21.812 -8.016 1 94 129 GLU B N 1
ATOM 2459 C CA . GLU B 1 129 ? -4.621 -20.703 -8.961 1 94 129 GLU B CA 1
ATOM 2460 C C . GLU B 1 129 ? -3.494 -20.781 -9.984 1 94 129 GLU B C 1
ATOM 2462 O O . GLU B 1 129 ? -3.297 -19.844 -10.773 1 94 129 GLU B O 1
ATOM 2467 N N . SER B 1 130 ? -2.787 -21.875 -9.977 1 97.75 130 SER B N 1
ATOM 2468 C CA . SER B 1 130 ? -1.648 -22.047 -10.875 1 97.75 130 SER B CA 1
ATOM 2469 C C . SER B 1 130 ? -1.735 -23.359 -11.641 1 97.75 130 SER B C 1
ATOM 2471 O O . SER B 1 130 ? -2.002 -24.406 -11.055 1 97.75 130 SER B O 1
ATOM 2473 N N . LEU B 1 131 ? -1.538 -23.266 -12.953 1 98.38 131 LEU B N 1
ATOM 2474 C CA . LEU B 1 131 ? -1.475 -24.469 -13.797 1 98.38 131 LEU B CA 1
ATOM 2475 C C . LEU B 1 131 ? -0.154 -25.203 -13.594 1 98.38 131 LEU B C 1
ATOM 2477 O O . LEU B 1 131 ? -0.116 -26.438 -13.617 1 98.38 131 LEU B O 1
ATOM 2481 N N . GLU B 1 132 ? 0.823 -24.422 -13.5 1 98.25 132 GLU B N 1
ATOM 2482 C CA . GLU B 1 132 ? 2.189 -24.906 -13.359 1 98.25 132 GLU B CA 1
ATOM 2483 C C . GLU B 1 132 ? 3.072 -23.891 -12.633 1 98.25 132 GLU B C 1
ATOM 2485 O O . GLU B 1 132 ? 2.758 -22.703 -12.602 1 98.25 132 GLU B O 1
ATOM 2490 N N . VAL B 1 133 ? 4.086 -24.438 -11.984 1 98.62 133 VAL B N 1
ATOM 2491 C CA . VAL B 1 133 ? 5.137 -23.641 -11.359 1 98.62 133 VAL B CA 1
ATOM 2492 C C . VAL B 1 133 ? 6.504 -24.141 -11.812 1 98.62 133 VAL B C 1
ATOM 2494 O O . VAL B 1 133 ? 6.742 -25.359 -11.859 1 98.62 133 VAL B O 1
ATOM 2497 N N . LYS B 1 134 ? 7.336 -23.219 -12.164 1 98.31 134 LYS B N 1
ATOM 2498 C CA . LYS B 1 134 ? 8.602 -23.625 -12.766 1 98.31 134 LYS B CA 1
ATOM 2499 C C . LYS B 1 134 ? 9.711 -22.625 -12.469 1 98.31 134 LYS B C 1
ATOM 2501 O O . LYS B 1 134 ? 9.445 -21.422 -12.344 1 98.31 134 LYS B O 1
ATOM 2506 N N . LEU B 1 135 ? 10.859 -23.125 -12.359 1 98.56 135 LEU B N 1
ATOM 2507 C CA . LEU B 1 135 ? 12.055 -22.297 -12.242 1 98.56 135 LEU B CA 1
ATOM 2508 C C . LEU B 1 135 ? 12.609 -21.953 -13.617 1 98.56 135 LEU B C 1
ATOM 2510 O O . LEU B 1 135 ? 12.711 -22.812 -14.492 1 98.56 135 LEU B O 1
ATOM 2514 N N . PHE B 1 136 ? 12.992 -20.641 -13.766 1 98.69 136 PHE B N 1
ATOM 2515 C CA . PHE B 1 136 ? 13.5 -20.172 -15.047 1 98.69 136 PHE B CA 1
ATOM 2516 C C . PHE B 1 136 ? 14.883 -19.547 -14.883 1 98.69 136 PHE B C 1
ATOM 2518 O O . PHE B 1 136 ? 15.117 -18.766 -13.953 1 98.69 136 PHE B O 1
ATOM 2525 N N . ASP B 1 137 ? 15.742 -19.938 -15.812 1 98.44 137 ASP B N 1
ATOM 2526 C CA . ASP B 1 137 ? 16.906 -19.094 -16.047 1 98.44 137 ASP B CA 1
ATOM 2527 C C . ASP B 1 137 ? 16.5 -17.797 -16.766 1 98.44 137 ASP B C 1
ATOM 2529 O O . ASP B 1 137 ? 15.5 -17.766 -17.484 1 98.44 137 ASP B O 1
ATOM 2533 N N . GLU B 1 138 ? 17.312 -16.766 -16.594 1 98.25 138 GLU B N 1
ATOM 2534 C CA . GLU B 1 138 ? 17.031 -15.484 -17.25 1 98.25 138 GLU B CA 1
ATOM 2535 C C . GLU B 1 138 ? 16.781 -15.664 -18.75 1 98.25 138 GLU B C 1
ATOM 2537 O O . GLU B 1 138 ? 15.844 -15.102 -19.297 1 98.25 138 GLU B O 1
ATOM 2542 N N . ALA B 1 139 ? 17.609 -16.484 -19.344 1 98.12 139 ALA B N 1
ATOM 2543 C CA . ALA B 1 139 ? 17.562 -16.672 -20.797 1 98.12 139 ALA B CA 1
ATOM 2544 C C . ALA B 1 139 ? 16.281 -17.375 -21.219 1 98.12 139 ALA B C 1
ATOM 2546 O O . ALA B 1 139 ? 15.898 -17.328 -22.391 1 98.12 139 ALA B O 1
ATOM 2547 N N . ASP B 1 140 ? 15.617 -18 -20.328 1 98.5 140 ASP B N 1
ATOM 2548 C CA . ASP B 1 140 ? 14.469 -18.844 -20.672 1 98.5 140 ASP B CA 1
ATOM 2549 C C . ASP B 1 140 ? 13.156 -18.172 -20.281 1 98.5 140 ASP B C 1
ATOM 2551 O O . ASP B 1 140 ? 12.078 -18.75 -20.453 1 98.5 140 ASP B O 1
ATOM 2555 N N . ILE B 1 141 ? 13.234 -16.984 -19.719 1 98.69 141 ILE B N 1
ATOM 2556 C CA . ILE B 1 141 ? 12.023 -16.281 -19.312 1 98.69 141 ILE B CA 1
ATOM 2557 C C . ILE B 1 141 ? 11.117 -16.094 -20.531 1 98.69 141 ILE B C 1
ATOM 2559 O O . ILE B 1 141 ? 11.555 -15.57 -21.562 1 98.69 141 ILE B O 1
ATOM 2563 N N . PRO B 1 142 ? 9.914 -16.5 -20.406 1 98.44 142 PRO B N 1
ATOM 2564 C CA . PRO B 1 142 ? 8.984 -16.281 -21.516 1 98.44 142 PRO B CA 1
ATOM 2565 C C . PRO B 1 142 ? 8.406 -14.875 -21.531 1 98.44 142 PRO B C 1
ATOM 2567 O O . PRO B 1 142 ? 7.219 -14.688 -21.281 1 98.44 142 PRO B O 1
ATOM 2570 N N . TRP B 1 143 ? 9.07 -13.906 -22.016 1 98.44 143 TRP B N 1
ATOM 2571 C CA . TRP B 1 143 ? 8.742 -12.492 -21.922 1 98.44 143 TRP B CA 1
ATOM 2572 C C . TRP B 1 143 ? 7.402 -12.195 -22.594 1 98.44 143 TRP B C 1
ATOM 2574 O O . TRP B 1 143 ? 6.621 -11.375 -22.094 1 98.44 143 TRP B O 1
ATOM 2584 N N . ASP B 1 144 ? 7.098 -12.852 -23.656 1 98.06 144 ASP B N 1
ATOM 2585 C CA . ASP B 1 144 ? 5.883 -12.594 -24.422 1 98.06 144 ASP B CA 1
ATOM 2586 C C . ASP B 1 144 ? 4.668 -13.242 -23.766 1 98.06 144 ASP B C 1
ATOM 2588 O O . ASP B 1 144 ? 3.531 -12.992 -24.156 1 98.06 144 ASP B O 1
ATOM 2592 N N . GLU B 1 145 ? 4.914 -14 -22.75 1 98.5 145 GLU B N 1
ATOM 2593 C CA . GLU B 1 145 ? 3.832 -14.711 -22.078 1 98.5 145 GLU B CA 1
ATOM 2594 C C . GLU B 1 145 ? 3.705 -14.281 -20.625 1 98.5 145 GLU B C 1
ATOM 2596 O O . GLU B 1 145 ? 3.1 -14.977 -19.812 1 98.5 145 GLU B O 1
ATOM 2601 N N . ILE B 1 146 ? 4.305 -13.203 -20.266 1 98.69 146 ILE B N 1
ATOM 2602 C CA . ILE B 1 146 ? 4.145 -12.656 -18.922 1 98.69 146 ILE B CA 1
ATOM 2603 C C . ILE B 1 146 ? 2.793 -11.961 -18.812 1 98.69 146 ILE B C 1
ATOM 2605 O O . ILE B 1 146 ? 2.402 -11.195 -19.703 1 98.69 146 ILE B O 1
ATOM 2609 N N . ALA B 1 147 ? 2.145 -12.18 -17.781 1 98.25 147 ALA B N 1
ATOM 2610 C CA . ALA B 1 147 ? 0.725 -11.859 -17.641 1 98.25 147 ALA B CA 1
ATOM 2611 C C . ALA B 1 147 ? 0.505 -10.352 -17.562 1 98.25 147 ALA B C 1
ATOM 2613 O O . ALA B 1 147 ? -0.448 -9.82 -18.141 1 98.25 147 ALA B O 1
ATOM 2614 N N . PHE B 1 148 ? 1.315 -9.633 -16.781 1 97.62 148 PHE B N 1
ATOM 2615 C CA . PHE B 1 148 ? 1.021 -8.242 -16.438 1 97.62 148 PHE B CA 1
ATOM 2616 C C . PHE B 1 148 ? 2.268 -7.375 -16.562 1 97.62 148 PHE B C 1
ATOM 2618 O O . PHE B 1 148 ? 3.377 -7.828 -16.281 1 97.62 148 PHE B O 1
ATOM 2625 N N . PRO B 1 149 ? 2.078 -6.129 -16.938 1 97.62 149 PRO B N 1
ATOM 2626 C CA . PRO B 1 149 ? 3.219 -5.219 -17.062 1 97.62 149 PRO B CA 1
ATOM 2627 C C . PRO B 1 149 ? 4 -5.066 -15.758 1 97.62 149 PRO B C 1
ATOM 2629 O O . PRO B 1 149 ? 5.223 -4.906 -15.781 1 97.62 149 PRO B O 1
ATOM 2632 N N . THR B 1 150 ? 3.324 -5.078 -14.594 1 98.44 150 THR B N 1
ATOM 2633 C CA . THR B 1 150 ? 4.012 -4.938 -13.312 1 98.44 150 THR B CA 1
ATOM 2634 C C . THR B 1 150 ? 4.996 -6.086 -13.102 1 98.44 150 THR B C 1
ATOM 2636 O O . THR B 1 150 ? 6.082 -5.887 -12.547 1 98.44 150 THR B O 1
ATOM 2639 N N . VAL B 1 151 ? 4.664 -7.242 -13.547 1 98.69 151 VAL B N 1
ATOM 2640 C CA . VAL B 1 151 ? 5.516 -8.422 -13.406 1 98.69 151 VAL B CA 1
ATOM 2641 C C . VAL B 1 151 ? 6.707 -8.312 -14.352 1 98.69 151 VAL B C 1
ATOM 2643 O O . VAL B 1 151 ? 7.852 -8.523 -13.953 1 98.69 151 VAL B O 1
ATOM 2646 N N . SER B 1 152 ? 6.398 -7.965 -15.609 1 98.5 152 SER B N 1
ATOM 2647 C CA . SER B 1 152 ? 7.477 -7.844 -16.594 1 98.5 152 SER B CA 1
ATOM 2648 C C . SER B 1 152 ? 8.492 -6.789 -16.156 1 98.5 152 SER B C 1
ATOM 2650 O O . SER B 1 152 ? 9.695 -7.012 -16.25 1 98.5 152 SER B O 1
ATOM 2652 N N . GLN B 1 153 ? 7.992 -5.684 -15.695 1 98.44 153 GLN B N 1
ATOM 2653 C CA . GLN B 1 153 ? 8.883 -4.621 -15.242 1 98.44 153 GLN B CA 1
ATOM 2654 C C . GLN B 1 153 ? 9.711 -5.07 -14.039 1 98.44 153 GLN B C 1
ATOM 2656 O O . GLN B 1 153 ? 10.914 -4.801 -13.969 1 98.44 153 GLN B O 1
ATOM 2661 N N . THR B 1 154 ? 9.094 -5.699 -13.117 1 98.81 154 THR B N 1
ATOM 2662 C CA . THR B 1 154 ? 9.789 -6.207 -11.938 1 98.81 154 THR B CA 1
ATOM 2663 C C . THR B 1 154 ? 10.906 -7.164 -12.344 1 98.81 154 THR B C 1
ATOM 2665 O O . THR B 1 154 ? 12.031 -7.062 -11.844 1 98.81 154 THR B O 1
ATOM 2668 N N . LEU B 1 155 ? 10.602 -8.062 -13.266 1 98.81 155 LEU B N 1
ATOM 2669 C CA . LEU B 1 155 ? 11.602 -9.016 -13.734 1 98.81 155 LEU B CA 1
ATOM 2670 C C . LEU B 1 155 ? 12.758 -8.312 -14.43 1 98.81 155 LEU B C 1
ATOM 2672 O O . LEU B 1 155 ? 13.922 -8.672 -14.234 1 98.81 155 LEU B O 1
ATOM 2676 N N . ARG B 1 156 ? 12.453 -7.309 -15.211 1 98.56 156 ARG B N 1
ATOM 2677 C CA . ARG B 1 156 ? 13.5 -6.551 -15.883 1 98.56 156 ARG B CA 1
ATOM 2678 C C . ARG B 1 156 ? 14.406 -5.852 -14.875 1 98.56 156 ARG B C 1
ATOM 2680 O O . ARG B 1 156 ? 15.633 -5.871 -15.016 1 98.56 156 ARG B O 1
ATOM 2687 N N . PHE B 1 157 ? 13.789 -5.207 -13.883 1 98.69 157 PHE B N 1
ATOM 2688 C CA . PHE B 1 157 ? 14.578 -4.59 -12.82 1 98.69 157 PHE B CA 1
ATOM 2689 C C . PHE B 1 157 ? 15.469 -5.621 -12.141 1 98.69 157 PHE B C 1
ATOM 2691 O O . PHE B 1 157 ? 16.641 -5.355 -11.867 1 98.69 157 PHE B O 1
ATOM 2698 N N . PHE B 1 158 ? 14.93 -6.781 -11.891 1 98.75 158 PHE B N 1
ATOM 2699 C CA . PHE B 1 158 ? 15.641 -7.82 -11.164 1 98.75 158 PHE B CA 1
ATOM 2700 C C . PHE B 1 158 ? 16.891 -8.25 -11.914 1 98.75 158 PHE B C 1
ATOM 2702 O O . PHE B 1 158 ? 17.984 -8.289 -11.344 1 98.75 158 PHE B O 1
ATOM 2709 N N . PHE B 1 159 ? 16.734 -8.516 -13.148 1 98.44 159 PHE B N 1
ATOM 2710 C CA . PHE B 1 159 ? 17.859 -9.008 -13.914 1 98.44 159 PHE B CA 1
ATOM 2711 C C . PHE B 1 159 ? 18.891 -7.906 -14.133 1 98.44 159 PHE B C 1
ATOM 2713 O O . PHE B 1 159 ? 20.094 -8.172 -14.172 1 98.44 159 PHE B O 1
ATOM 2720 N N . ALA B 1 160 ? 18.438 -6.684 -14.305 1 98.06 160 ALA B N 1
ATOM 2721 C CA . ALA B 1 160 ? 19.375 -5.562 -14.398 1 98.06 160 ALA B CA 1
ATOM 2722 C C . ALA B 1 160 ? 20.188 -5.422 -13.125 1 98.06 160 ALA B C 1
ATOM 2724 O O . ALA B 1 160 ? 21.406 -5.227 -13.172 1 98.06 160 ALA B O 1
ATOM 2725 N N . ASP B 1 161 ? 19.516 -5.488 -12.008 1 98 161 ASP B N 1
ATOM 2726 C CA . ASP B 1 161 ? 20.203 -5.363 -10.719 1 98 161 ASP B CA 1
ATOM 2727 C C . ASP B 1 161 ? 21.141 -6.543 -10.477 1 98 161 ASP B C 1
ATOM 2729 O O . ASP B 1 161 ? 22.203 -6.387 -9.883 1 98 161 ASP B O 1
ATOM 2733 N N . ARG B 1 162 ? 20.672 -7.715 -10.875 1 97.12 162 ARG B N 1
ATOM 2734 C CA . ARG B 1 162 ? 21.516 -8.898 -10.734 1 97.12 162 ARG B CA 1
ATOM 2735 C C . ARG B 1 162 ? 22.844 -8.703 -11.469 1 97.12 162 ARG B C 1
ATOM 2737 O O . ARG B 1 162 ? 23.891 -9.102 -10.961 1 97.12 162 ARG B O 1
ATOM 2744 N N . ALA B 1 163 ? 22.812 -8.117 -12.586 1 96.06 163 ALA B N 1
ATOM 2745 C CA . ALA B 1 163 ? 24 -7.898 -13.398 1 96.06 163 ALA B CA 1
ATOM 2746 C C . ALA B 1 163 ? 25 -6.98 -12.68 1 96.06 163 ALA B C 1
ATOM 2748 O O . ALA B 1 163 ? 26.203 -7.141 -12.82 1 96.06 163 ALA B O 1
ATOM 2749 N N . THR B 1 164 ? 24.531 -6.066 -11.844 1 95.56 164 THR B N 1
ATOM 2750 C CA . THR B 1 164 ? 25.391 -5.109 -11.164 1 95.56 164 THR B CA 1
ATOM 2751 C C . THR B 1 164 ? 25.672 -5.559 -9.734 1 95.56 164 THR B C 1
ATOM 2753 O O . THR B 1 164 ? 26.609 -5.062 -9.094 1 95.56 164 THR B O 1
ATOM 2756 N N . GLY B 1 165 ? 24.859 -6.395 -9.258 1 94.75 165 GLY B N 1
ATOM 2757 C CA . GLY B 1 165 ? 24.984 -6.848 -7.883 1 94.75 165 GLY B CA 1
ATOM 2758 C C . GLY B 1 165 ? 24.406 -5.863 -6.879 1 94.75 165 GLY B C 1
ATOM 2759 O O . GLY B 1 165 ? 24.688 -5.961 -5.68 1 94.75 165 GLY B O 1
ATOM 2760 N N . ASP B 1 166 ? 23.688 -4.898 -7.297 1 93.12 166 ASP B N 1
ATOM 2761 C CA . ASP B 1 166 ? 23.109 -3.852 -6.465 1 93.12 166 ASP B CA 1
ATOM 2762 C C . ASP B 1 166 ? 21.578 -3.852 -6.566 1 93.12 166 ASP B C 1
ATOM 2764 O O . ASP B 1 166 ? 21.031 -3.414 -7.574 1 93.12 166 ASP B O 1
ATOM 2768 N N . TYR B 1 167 ? 21.016 -4.348 -5.52 1 94.81 167 TYR B N 1
ATOM 2769 C CA . TYR B 1 167 ? 19.562 -4.449 -5.496 1 94.81 167 TYR B CA 1
ATOM 2770 C C . TYR B 1 167 ? 18.938 -3.311 -4.695 1 94.81 167 TYR B C 1
ATOM 2772 O O . TYR B 1 167 ? 19.109 -3.246 -3.475 1 94.81 167 TYR B O 1
ATOM 2780 N N . GLY B 1 168 ? 18.406 -2.363 -5.281 1 94.19 168 GLY B N 1
ATOM 2781 C CA . GLY B 1 168 ? 17.672 -1.282 -4.637 1 94.19 168 GLY B CA 1
ATOM 2782 C C . GLY B 1 168 ? 16.172 -1.362 -4.859 1 94.19 168 GLY B C 1
ATOM 2783 O O . GLY B 1 168 ? 15.688 -2.27 -5.539 1 94.19 168 GLY B O 1
ATOM 2784 N N . VAL B 1 169 ? 15.453 -0.49 -4.258 1 97.62 169 VAL B N 1
ATOM 2785 C CA . VAL B 1 169 ? 14.008 -0.438 -4.461 1 97.62 169 VAL B CA 1
ATOM 2786 C C . VAL B 1 169 ? 13.695 0.344 -5.734 1 97.62 169 VAL B C 1
ATOM 2788 O O . VAL B 1 169 ? 14.289 1.395 -5.988 1 97.62 169 VAL B O 1
ATOM 2791 N N . HIS B 1 170 ? 12.859 -0.203 -6.566 1 98.19 170 HIS B N 1
ATOM 2792 C CA . HIS B 1 170 ? 12.383 0.454 -7.777 1 98.19 170 HIS B CA 1
ATOM 2793 C C . HIS B 1 170 ? 10.914 0.855 -7.645 1 98.19 170 HIS B C 1
ATOM 2795 O O . HIS B 1 170 ? 10.109 0.098 -7.105 1 98.19 170 HIS B O 1
ATOM 2801 N N . THR B 1 171 ? 10.602 2.059 -8.07 1 98.25 171 THR B N 1
ATOM 2802 C CA . THR B 1 171 ? 9.219 2.518 -8.109 1 98.25 171 THR B CA 1
ATOM 2803 C C . THR B 1 171 ? 8.805 2.869 -9.539 1 98.25 171 THR B C 1
ATOM 2805 O O . THR B 1 171 ? 9.656 3.123 -10.391 1 98.25 171 THR B O 1
ATOM 2808 N N . GLY B 1 172 ? 7.547 2.783 -9.805 1 97.38 172 GLY B N 1
ATOM 2809 C CA . GLY B 1 172 ? 7.043 3.129 -11.125 1 97.38 172 GLY B CA 1
ATOM 2810 C C . GLY B 1 172 ? 5.531 3.205 -11.188 1 97.38 172 GLY B C 1
ATOM 2811 O O . GLY B 1 172 ? 4.848 2.871 -10.211 1 97.38 172 GLY B O 1
ATOM 2812 N N . ASP B 1 173 ? 5.066 3.783 -12.312 1 97.44 173 ASP B N 1
ATOM 2813 C CA . ASP B 1 173 ? 3.643 3.959 -12.57 1 97.44 173 ASP B CA 1
ATOM 2814 C C . ASP B 1 173 ? 3.234 3.293 -13.883 1 97.44 173 ASP B C 1
ATOM 2816 O O . ASP B 1 173 ? 3.832 3.557 -14.93 1 97.44 173 ASP B O 1
ATOM 2820 N N . ILE B 1 174 ? 2.271 2.445 -13.789 1 95.06 174 ILE B N 1
ATOM 2821 C CA . ILE B 1 174 ? 1.727 1.787 -14.969 1 95.06 174 ILE B CA 1
ATOM 2822 C C . ILE B 1 174 ? 0.391 2.424 -15.344 1 95.06 174 ILE B C 1
ATOM 2824 O O . ILE B 1 174 ? -0.612 2.23 -14.656 1 95.06 174 ILE B O 1
ATOM 2828 N N . PHE B 1 175 ? 0.255 3.365 -16.297 1 85.5 175 PHE B N 1
ATOM 2829 C CA . PHE B 1 175 ? -0.963 4.055 -16.703 1 85.5 175 PHE B CA 1
ATOM 2830 C C . PHE B 1 175 ? -1.66 3.305 -17.828 1 85.5 175 PHE B C 1
ATOM 2832 O O . PHE B 1 175 ? -2.873 3.432 -18.016 1 85.5 175 PHE B O 1
ATOM 2839 N N . ARG B 1 176 ? -0.937 2.699 -18.938 1 66.94 176 ARG B N 1
ATOM 2840 C CA . ARG B 1 176 ? -1.536 2.25 -20.203 1 66.94 176 ARG B CA 1
ATOM 2841 C C . ARG B 1 176 ? -2.316 0.954 -20 1 66.94 176 ARG B C 1
ATOM 2843 O O . ARG B 1 176 ? -1.924 0.106 -19.188 1 66.94 176 ARG B O 1
ATOM 2850 N N . SER B 1 177 ? -3.793 0.952 -20.203 1 50.25 177 SER B N 1
ATOM 2851 C CA . SER B 1 177 ? -4.391 -0.356 -20.438 1 50.25 177 SER B CA 1
ATOM 2852 C C . SER B 1 177 ? -3.668 -1.098 -21.562 1 50.25 177 SER B C 1
ATOM 2854 O O . SER B 1 177 ? -3.168 -0.477 -22.5 1 50.25 177 SER B O 1
ATOM 2856 N N . LEU B 1 178 ? -3.102 -2.195 -21.375 1 37.72 178 LEU B N 1
ATOM 2857 C CA . LEU B 1 178 ? -2.646 -2.92 -22.562 1 37.72 178 LEU B CA 1
ATOM 2858 C C . LEU B 1 178 ? -3.713 -2.906 -23.656 1 37.72 178 LEU B C 1
ATOM 2860 O O . LEU B 1 178 ? -4.703 -3.635 -23.562 1 37.72 178 LEU B O 1
ATOM 2864 N N . ARG B 1 179 ? -4.449 -1.842 -24.172 1 34.84 179 ARG B N 1
ATOM 2865 C CA . ARG B 1 179 ? -5.133 -2.078 -25.438 1 34.84 179 ARG B CA 1
ATOM 2866 C C . ARG B 1 179 ? -4.223 -2.809 -26.422 1 34.84 179 ARG B C 1
ATOM 2868 O O . ARG B 1 179 ? -3.057 -2.441 -26.578 1 34.84 179 ARG B O 1
ATOM 2875 N N . ASN B 1 180 ? -4.449 -4.09 -26.625 1 28.31 180 ASN B N 1
ATOM 2876 C CA . ASN B 1 180 ? -3.936 -4.727 -27.828 1 28.31 180 ASN B CA 1
ATOM 2877 C C . ASN B 1 180 ? -3.814 -3.732 -28.984 1 28.31 180 ASN B C 1
ATOM 2879 O O . ASN B 1 180 ? -4.688 -2.883 -29.156 1 28.31 180 ASN B O 1
ATOM 2883 N N . GLY B 1 181 ? -2.738 -3.551 -29.672 1 21.73 181 GLY B N 1
ATOM 2884 C CA . GLY B 1 181 ? -2.566 -3.492 -31.125 1 21.73 181 GLY B CA 1
ATOM 2885 C C . GLY B 1 181 ? -3.625 -4.266 -31.875 1 21.73 181 GLY B C 1
ATOM 2886 O O . GLY B 1 181 ? -4.184 -5.238 -31.359 1 21.73 181 GLY B O 1
#

Foldseek 3Di:
DAADPPPGHGWDWDADPVGDGTFGADPVVGDTDDDAFWEKAAEQEDDDQWTKWFQFCDDDLHRFIFGQIGTDDPPDDRQRRHQVSCCQAKVFGWDWDDWAEWEAEPVRRYIYTYTYIYTPDPDIAGHPGGPDMDIDHPVRDPLVRHRDPVRSVSSVLVVVCVVVVHGDYYYYYDHDPPPDD/DAADPVPGHGWDWDADVVGDGTFGADPVVGDTDDDAFWEKAAEQEDDDQWTKWFQFCDDDLHRFIFGQIGTDDPPDDRQRRHQVSCCQAKVFGWDWDDWAEWEAEPVRRYIYTYTYIYTPDPDIDGHPGGPDMDIDHPVRDPLVRHRDPVRSVSSVLVVVCVVVVHGDYYYYYDHDDPPDD

Solvent-accessible surface area (backbone atoms only — not comparable to full-atom values): 19013 Å² total; per-residue (Å²): 128,44,17,25,33,79,78,25,45,65,38,42,81,42,60,52,90,96,49,93,50,76,32,45,30,21,82,84,84,64,51,70,55,84,62,52,36,37,44,33,22,14,35,52,34,29,56,92,84,22,38,49,34,26,24,26,55,39,81,83,55,59,69,18,32,37,52,31,50,37,71,38,49,70,58,46,40,67,65,55,35,10,47,50,27,25,29,54,33,28,42,30,47,57,49,73,61,53,71,30,35,43,36,26,28,22,83,76,28,32,38,38,37,32,23,36,23,36,50,76,47,92,60,61,39,49,21,89,56,18,71,37,54,48,75,30,46,78,91,64,54,60,74,94,40,44,54,44,70,72,48,51,51,51,51,52,52,48,54,57,22,59,74,71,70,55,84,63,72,43,75,51,76,50,72,76,71,82,70,74,131,128,44,18,24,34,78,78,26,46,64,39,43,82,42,60,51,89,98,50,93,50,75,32,44,31,20,80,83,84,63,52,71,56,84,63,53,36,38,44,32,22,14,32,51,35,28,56,92,82,23,38,49,34,24,24,26,57,42,84,82,54,59,69,19,32,37,54,31,49,39,71,37,49,71,60,45,41,68,63,54,35,10,47,49,27,24,31,52,31,28,42,31,46,59,49,74,62,52,72,31,36,42,36,26,27,23,82,75,27,32,39,39,36,33,23,36,24,34,47,76,47,92,58,60,38,49,22,89,56,17,72,37,54,47,75,32,47,78,92,62,55,59,73,92,40,46,55,44,71,72,49,51,50,50,50,52,52,48,55,56,23,60,74,70,71,55,83,64,70,46,72,50,75,51,74,79,72,83,68,76,129

Sequence (362 aa):
MKFCSVCGHEVIARIPQGDNRERFVCDHCGTIHYQNPRNVVGTVPVWGDQILLCRRAIEPRYGFWTLPAGFMEMGETTAEAAARETLEEAGARVEVQNLFTLLNVPHVHQVHLFYLARLTDPAFEAGEESLEVKLFDEADIPWDEIAFPTVSQTLRFFFADRATGDYGVHTGDIFRSLRNGMKFCSVCGHEVIARIPQGDNRERFVCDHCGTIHYQNPRNVVGTVPVWGDQILLCRRAIEPRYGFWTLPAGFMEMGETTAEAAARETLEEAGARVEVQNLFTLLNVPHVHQVHLFYLARLTDPAFEAGEESLEVKLFDEADIPWDEIAFPTVSQTLRFFFADRATGDYGVHTGDIFRSLRNG

pLDDT: mean 95.37, std 10.96, range [21.62, 98.94]

InterPro domains:
  IPR000086 NUDIX hydrolase domain [PF00293] (38-141)
  IPR000086 NUDIX hydrolase domain [PS51462] (36-159)
  IPR015797 NUDIX hydrolase-like domain superfamily [SSF55811] (2-163)
  IPR020084 NUDIX hydrolase, conserved site [PS00893] (70-91)
  IPR020476 NUDIX hydrolase [PR00502] (65-79)
  IPR020476 NUDIX hydrolase [PR00502] (79-94)
  IPR029401 Nudix hydrolase, N-terminal [PF14803] (2-35)

Organism: NCBI:txid488447